Protein AF-G0Z0A7-F1 (afdb_monomer_lite)

Radius of gyration: 33.6 Å; chains: 1; bounding box: 76×35×88 Å

Sequence (255 aa):
CKDALKEILTCDKFKEAVTGNGKDILKGILTDSTGKFKELIESTGKDKLKEILTDNTGNFKGLVEGAGKDEAKAVLTHEKFKDLFNDKTTAGYVKEILTSDKFKELFTDATKAGYVKEILTNDTAKEILTDQTAKEVLKDGTAKDILKDTNAAALLKDSTAKEVLKCDKFKEAITGAGKDELKYILTNSEFKSLFDSKDSAEAVKAIFTHNKFKELLETCKNNPNNTQALANALDELKALITCGSGDHATKLQAF

Foldseek 3Di:
DVVLVVVLVPDVLLVCLCVDPLNVLVCCLCVPPVCLNVVLCVAPLVVLVSCLSNPPLCLLVLCSNAPQNVLSSLLSNAPVNSVLSNDNVSSVVVSVLSNDPVNSVCRNHNVSSVVVSCLSNDPVSVVLVVDPVSVVLVVDPVSVVLVVDPVSVVLVVDPVSVVCVPDVVSVCCCPDPNNVVVVCLVVDPVNVVCPPDPVSVVVVVCQVPDPVNVVVVVVCVVPVVCVVVVVVVVVLVVCLVPDDPPCNVVSVVVD

Structure (mmCIF, N/CA/C/O backbone):
data_AF-G0Z0A7-F1
#
_entry.id   AF-G0Z0A7-F1
#
loop_
_atom_site.group_PDB
_atom_site.id
_atom_site.type_symbol
_atom_site.label_atom_id
_atom_site.label_alt_id
_atom_site.label_comp_id
_atom_site.label_asym_id
_atom_site.label_entity_id
_atom_site.label_seq_id
_atom_site.pdbx_PDB_ins_code
_atom_site.Cartn_x
_atom_site.Cartn_y
_atom_site.Cartn_z
_atom_site.occupancy
_atom_site.B_iso_or_equiv
_atom_site.auth_seq_id
_atom_site.auth_comp_id
_atom_site.auth_asym_id
_atom_site.auth_atom_id
_atom_site.pdbx_PDB_model_num
ATOM 1 N N . CYS A 1 1 ? 34.336 -2.172 -25.607 1.00 50.47 1 CYS A N 1
ATOM 2 C CA . CYS A 1 1 ? 33.352 -1.094 -25.346 1.00 50.47 1 CYS A CA 1
ATOM 3 C C . CYS A 1 1 ? 33.021 -0.244 -26.568 1.00 50.47 1 CYS A C 1
ATOM 5 O O . CYS A 1 1 ? 31.843 -0.121 -26.873 1.00 50.47 1 CYS A O 1
ATOM 7 N N . LYS A 1 2 ? 34.006 0.305 -27.299 1.00 49.50 2 LYS A N 1
ATOM 8 C CA . LYS A 1 2 ? 33.758 1.248 -28.408 1.00 49.50 2 LYS A CA 1
ATOM 9 C C . LYS A 1 2 ? 32.867 0.690 -29.532 1.00 49.50 2 LYS A C 1
ATOM 11 O O . LYS A 1 2 ? 32.034 1.428 -30.041 1.00 49.50 2 LYS A O 1
ATOM 16 N N . ASP A 1 3 ? 32.983 -0.599 -29.854 1.00 59.72 3 ASP A N 1
ATOM 17 C CA . ASP A 1 3 ? 32.228 -1.221 -30.954 1.00 59.72 3 ASP A CA 1
ATOM 18 C C . ASP A 1 3 ? 30.759 -1.512 -30.622 1.00 59.72 3 ASP A C 1
ATOM 20 O O . ASP A 1 3 ? 29.911 -1.364 -31.492 1.00 59.72 3 ASP A O 1
ATOM 24 N N . ALA A 1 4 ? 30.425 -1.825 -29.365 1.00 54.94 4 ALA A N 1
ATOM 25 C CA . ALA A 1 4 ? 29.041 -2.082 -28.945 1.00 54.94 4 ALA A CA 1
ATOM 26 C C . ALA A 1 4 ? 28.203 -0.792 -28.900 1.00 54.94 4 ALA A C 1
ATOM 28 O O . ALA A 1 4 ? 27.072 -0.760 -29.380 1.00 54.94 4 ALA A O 1
ATOM 29 N N . LEU A 1 5 ? 28.786 0.303 -28.393 1.00 55.28 5 LEU A N 1
ATOM 30 C CA . LEU A 1 5 ? 28.174 1.632 -28.464 1.00 55.28 5 LEU A CA 1
ATOM 31 C C . LEU A 1 5 ? 27.978 2.049 -29.929 1.00 55.28 5 LEU A C 1
ATOM 33 O O . LEU A 1 5 ? 26.921 2.554 -30.293 1.00 55.28 5 LEU A O 1
ATOM 37 N N . LYS A 1 6 ? 28.979 1.797 -30.781 1.00 61.59 6 LYS A N 1
ATOM 38 C CA . LYS A 1 6 ? 28.900 2.078 -32.218 1.00 61.59 6 LYS A CA 1
ATOM 39 C C . LYS A 1 6 ? 27.770 1.285 -32.876 1.00 61.59 6 LYS A C 1
ATOM 41 O O . LYS A 1 6 ? 27.007 1.878 -33.623 1.00 61.59 6 LYS A O 1
ATOM 46 N N . GLU A 1 7 ? 27.610 0.007 -32.533 1.00 65.75 7 GLU A N 1
ATOM 47 C CA . GLU A 1 7 ? 26.550 -0.865 -33.046 1.00 65.75 7 GLU A CA 1
ATOM 48 C C . GLU A 1 7 ? 25.141 -0.376 -32.655 1.00 65.75 7 GLU A C 1
ATOM 50 O O . GLU A 1 7 ? 24.266 -0.273 -33.517 1.00 65.75 7 GLU A O 1
ATOM 55 N N . ILE A 1 8 ? 24.933 0.001 -31.384 1.00 64.00 8 ILE A N 1
ATOM 56 C CA . ILE A 1 8 ? 23.664 0.574 -30.891 1.00 64.00 8 ILE A CA 1
ATOM 57 C C . ILE A 1 8 ? 23.353 1.890 -31.611 1.00 64.00 8 ILE A C 1
ATOM 59 O O . ILE A 1 8 ? 22.263 2.049 -32.154 1.00 64.00 8 ILE A O 1
ATOM 63 N N . LEU A 1 9 ? 24.324 2.809 -31.681 1.00 62.34 9 LEU A N 1
ATOM 64 C CA . LEU A 1 9 ? 24.168 4.110 -32.343 1.00 62.34 9 LEU A CA 1
ATOM 65 C C . LEU A 1 9 ? 23.914 3.981 -33.856 1.00 62.34 9 LEU A C 1
ATOM 67 O O . LEU A 1 9 ? 23.315 4.872 -34.461 1.00 62.34 9 LEU A O 1
ATOM 71 N N . THR A 1 10 ? 24.361 2.888 -34.483 1.00 66.25 10 THR A N 1
ATOM 72 C CA . THR A 1 10 ? 24.112 2.613 -35.905 1.00 66.25 10 THR A CA 1
ATOM 73 C C . THR A 1 10 ? 22.799 1.890 -36.189 1.00 66.25 10 THR A C 1
ATOM 75 O O . THR A 1 10 ? 22.411 1.848 -37.355 1.00 66.25 10 THR A O 1
ATOM 78 N N . CYS A 1 11 ? 22.099 1.366 -35.177 1.00 69.19 11 CYS A N 1
ATOM 79 C CA . CYS A 1 11 ? 20.821 0.685 -35.368 1.00 69.19 11 CYS A CA 1
ATOM 80 C C . CYS A 1 11 ? 19.749 1.668 -35.857 1.00 69.19 11 CYS A C 1
ATOM 82 O O . CYS A 1 11 ? 19.479 2.667 -35.196 1.00 69.19 11 CYS A O 1
ATOM 84 N N . ASP A 1 12 ? 19.099 1.378 -36.985 1.00 71.25 12 ASP A N 1
ATOM 85 C CA . ASP A 1 12 ? 18.097 2.283 -37.564 1.00 71.25 12 ASP A CA 1
ATOM 86 C C . ASP A 1 12 ? 16.898 2.517 -36.637 1.00 71.25 12 ASP A C 1
ATOM 88 O O . ASP A 1 12 ? 16.393 3.631 -36.568 1.00 71.25 12 ASP A O 1
ATOM 92 N N . LYS A 1 13 ? 16.525 1.531 -35.814 1.00 65.75 13 LYS A N 1
ATOM 93 C CA . LYS A 1 13 ? 15.471 1.692 -34.795 1.00 65.75 13 LYS A CA 1
ATOM 94 C C . LYS A 1 13 ? 15.895 2.589 -33.643 1.00 65.75 13 LYS A C 1
ATOM 96 O O . LYS A 1 13 ? 15.105 3.397 -33.167 1.00 65.75 13 LYS A O 1
ATOM 101 N N . PHE A 1 14 ? 17.159 2.490 -33.230 1.00 67.12 14 PHE A N 1
ATOM 102 C CA . PHE A 1 14 ? 17.719 3.437 -32.274 1.00 67.12 14 PHE A CA 1
ATOM 103 C C . PHE A 1 14 ? 17.737 4.844 -32.877 1.00 67.12 14 PHE A C 1
ATOM 105 O O . PHE A 1 14 ? 17.312 5.783 -32.211 1.00 67.12 14 PHE A O 1
ATOM 112 N N . LYS A 1 15 ? 18.143 4.990 -34.149 1.00 69.06 15 LYS A N 1
ATOM 113 C CA . LYS A 1 15 ? 18.091 6.268 -34.876 1.00 69.06 15 LYS A CA 1
ATOM 114 C C . LYS A 1 15 ? 16.676 6.832 -34.922 1.00 69.06 15 LYS A C 1
ATOM 116 O O . LYS A 1 15 ? 16.521 7.999 -34.603 1.00 69.06 15 LYS A O 1
ATOM 121 N N . GLU A 1 16 ? 15.664 6.031 -35.251 1.00 68.31 16 GLU A N 1
ATOM 122 C CA . GLU A 1 16 ? 14.253 6.437 -35.205 1.00 68.31 16 GLU A CA 1
ATOM 123 C C . GLU A 1 16 ? 13.824 6.884 -33.800 1.00 68.31 16 GLU A C 1
ATOM 125 O O . GLU A 1 16 ? 13.188 7.926 -33.647 1.00 68.31 16 GLU A O 1
ATOM 130 N N . ALA A 1 17 ? 14.205 6.141 -32.757 1.00 63.22 17 ALA A N 1
ATOM 131 C CA . ALA A 1 17 ? 13.911 6.508 -31.374 1.00 63.22 17 ALA A CA 1
ATOM 132 C C . ALA A 1 17 ? 14.598 7.825 -30.954 1.00 63.22 17 ALA A C 1
ATOM 134 O O . ALA A 1 17 ? 14.020 8.606 -30.199 1.00 63.22 17 ALA A O 1
ATOM 135 N N . VAL A 1 18 ? 15.802 8.115 -31.470 1.00 64.62 18 VAL A N 1
ATOM 136 C CA . VAL A 1 18 ? 16.525 9.379 -31.222 1.00 64.62 18 VAL A CA 1
ATOM 137 C C . VAL A 1 18 ? 16.240 10.484 -32.249 1.00 64.62 18 VAL A C 1
ATOM 139 O O . VAL A 1 18 ? 16.849 11.553 -32.173 1.00 64.62 18 VAL A O 1
ATOM 142 N N . THR A 1 19 ? 15.340 10.272 -33.210 1.00 71.00 19 THR A N 1
ATOM 143 C CA . THR A 1 19 ? 14.873 11.305 -34.155 1.00 71.00 19 THR A CA 1
ATOM 144 C C . THR A 1 19 ? 13.381 11.606 -34.030 1.00 71.00 19 THR A C 1
ATOM 146 O O . THR A 1 19 ? 12.945 12.635 -34.543 1.00 71.00 19 THR A O 1
ATOM 149 N N . GLY A 1 20 ? 12.619 10.770 -33.319 1.00 78.06 20 GLY A N 1
ATOM 150 C CA . GLY A 1 20 ? 11.205 10.977 -33.007 1.00 78.06 20 GLY A CA 1
ATOM 151 C C . GLY A 1 20 ? 10.931 11.986 -31.883 1.00 78.06 20 GLY A C 1
ATOM 152 O O . GLY A 1 20 ? 11.834 12.617 -31.330 1.00 78.06 20 GLY A O 1
ATOM 153 N N . ASN A 1 21 ? 9.656 12.109 -31.507 1.00 82.44 21 ASN A N 1
ATOM 154 C CA . ASN A 1 21 ? 9.178 13.063 -30.494 1.00 82.44 21 ASN A CA 1
ATOM 155 C C . ASN A 1 21 ? 9.745 12.786 -29.091 1.00 82.44 21 ASN A C 1
ATOM 157 O O . ASN A 1 21 ? 9.779 13.676 -28.243 1.00 82.44 21 ASN A O 1
ATOM 161 N N . GLY A 1 22 ? 10.196 11.555 -28.846 1.00 83.75 22 GLY A N 1
ATOM 162 C CA . GLY A 1 22 ? 10.806 11.129 -27.587 1.00 83.75 22 GLY A CA 1
ATOM 163 C C . GLY A 1 22 ? 12.297 11.439 -27.493 1.00 83.75 22 GLY A C 1
ATOM 164 O O . GLY A 1 22 ? 12.912 11.135 -26.474 1.00 83.75 22 GLY A O 1
ATOM 165 N N . LYS A 1 23 ? 12.899 12.048 -28.524 1.00 85.00 23 LYS A N 1
ATOM 166 C CA . LYS A 1 23 ? 14.346 12.282 -28.616 1.00 85.00 23 LYS A CA 1
ATOM 167 C C . LYS A 1 23 ? 14.931 12.969 -27.386 1.00 85.00 23 LYS A C 1
ATOM 169 O O . LYS A 1 23 ? 15.944 12.506 -26.869 1.00 85.00 23 LYS A O 1
ATOM 174 N N . ASP A 1 24 ? 14.334 14.064 -26.922 1.00 87.31 24 ASP A N 1
ATOM 175 C CA . ASP A 1 24 ? 14.884 14.834 -25.797 1.00 87.31 24 ASP A CA 1
ATOM 176 C C . ASP A 1 24 ? 14.741 14.087 -24.466 1.00 87.31 24 ASP A C 1
ATOM 178 O O . ASP A 1 24 ? 15.614 14.169 -23.596 1.00 87.31 24 ASP A O 1
ATOM 182 N N . ILE A 1 25 ? 13.675 13.294 -24.334 1.00 89.19 25 ILE A N 1
ATOM 183 C CA . ILE A 1 25 ? 13.456 12.403 -23.196 1.00 89.19 25 ILE A CA 1
ATOM 184 C C . ILE A 1 25 ? 14.506 11.299 -23.188 1.00 89.19 25 ILE A C 1
ATOM 186 O O . ILE A 1 25 ? 15.228 11.150 -22.203 1.00 89.19 25 ILE A O 1
ATOM 190 N N . LEU A 1 26 ? 14.648 10.589 -24.306 1.00 85.06 26 LEU A N 1
ATOM 191 C CA . LEU A 1 26 ? 15.616 9.514 -24.475 1.00 85.06 26 LEU A CA 1
ATOM 192 C C . LEU A 1 26 ? 17.048 10.022 -24.299 1.00 85.06 26 LEU A C 1
ATOM 194 O O . LEU A 1 26 ? 17.831 9.406 -23.585 1.00 85.06 26 LEU A O 1
ATOM 198 N N . LYS A 1 27 ? 17.383 11.186 -24.864 1.00 81.50 27 LYS A N 1
ATOM 199 C CA . LYS A 1 27 ? 18.669 11.845 -24.624 1.00 81.50 27 LYS A CA 1
ATOM 200 C C . LYS A 1 27 ? 18.860 12.114 -23.136 1.00 81.50 27 LYS A C 1
ATOM 202 O O . LYS A 1 27 ? 19.898 11.756 -22.604 1.00 81.50 27 LYS A O 1
ATOM 207 N N . GLY A 1 28 ? 17.859 12.666 -22.455 1.00 84.12 28 GLY A N 1
ATOM 208 C CA . GLY A 1 28 ? 17.917 12.901 -21.014 1.00 84.12 28 GLY A CA 1
ATOM 209 C C . GLY A 1 28 ? 18.112 11.631 -20.178 1.00 84.12 28 GLY A C 1
ATOM 210 O O . GLY A 1 28 ? 18.796 11.699 -19.165 1.00 84.12 28 GLY A O 1
ATOM 211 N N . ILE A 1 29 ? 17.553 10.494 -20.603 1.00 83.25 29 ILE A N 1
ATOM 212 C CA . ILE A 1 29 ? 17.774 9.184 -19.968 1.00 83.25 29 ILE A CA 1
ATOM 213 C C . ILE A 1 29 ? 19.213 8.707 -20.209 1.00 83.25 29 ILE A C 1
ATOM 215 O O . ILE A 1 29 ? 19.894 8.296 -19.279 1.00 83.25 29 ILE A O 1
ATOM 219 N N . LEU A 1 30 ? 19.696 8.800 -21.452 1.00 77.75 30 LEU A N 1
ATOM 220 C CA . LEU A 1 30 ? 21.018 8.308 -21.855 1.00 77.75 30 LEU A CA 1
ATOM 221 C C . LEU A 1 30 ? 22.181 9.195 -21.382 1.00 77.75 30 LEU A C 1
ATOM 223 O O . LEU A 1 30 ? 23.300 8.709 -21.223 1.00 77.75 30 LEU A O 1
ATOM 227 N N . THR A 1 31 ? 21.945 10.496 -21.202 1.00 73.44 31 THR A N 1
ATOM 228 C CA . THR A 1 31 ? 22.960 11.495 -20.829 1.00 73.44 31 THR A CA 1
ATOM 229 C C . THR A 1 31 ? 22.723 12.075 -19.443 1.00 73.44 31 THR A C 1
ATOM 231 O O . THR A 1 31 ? 23.108 13.219 -19.194 1.00 73.44 31 THR A O 1
ATOM 234 N N . ASP A 1 32 ? 22.031 11.351 -18.564 1.00 72.12 32 ASP A N 1
ATOM 235 C CA . ASP A 1 32 ? 21.760 11.855 -17.226 1.00 72.12 32 ASP A CA 1
ATOM 236 C C . ASP A 1 32 ? 23.069 12.229 -16.497 1.00 72.12 32 ASP A C 1
ATOM 238 O O . ASP A 1 32 ? 24.134 11.643 -16.721 1.00 72.12 32 ASP A O 1
ATOM 242 N N . SER A 1 33 ? 22.992 13.236 -15.628 1.00 57.84 33 SER A N 1
ATOM 243 C CA . SER A 1 33 ? 24.151 13.822 -14.946 1.00 57.84 33 SER A CA 1
ATOM 244 C C . SER A 1 33 ? 24.848 12.879 -13.962 1.00 57.84 33 SER A C 1
ATOM 246 O O . SER A 1 33 ? 25.930 13.215 -13.486 1.00 57.84 33 SER A O 1
ATOM 248 N N . THR A 1 34 ? 24.275 11.706 -13.667 1.00 66.88 34 THR A N 1
ATOM 249 C CA . THR A 1 34 ? 24.920 10.682 -12.830 1.00 66.88 34 THR A CA 1
ATOM 250 C C . THR A 1 34 ? 25.938 9.856 -13.614 1.00 66.88 34 THR A C 1
ATOM 252 O O . THR A 1 34 ? 26.725 9.144 -13.005 1.00 66.88 34 THR A O 1
ATOM 255 N N . GLY A 1 35 ? 25.924 9.895 -14.955 1.00 60.44 35 GLY A N 1
ATOM 256 C CA . GLY A 1 35 ? 26.828 9.105 -15.803 1.00 60.44 35 GLY A CA 1
ATOM 257 C C . GLY A 1 35 ? 26.538 7.595 -15.828 1.00 60.44 35 GLY A C 1
ATOM 258 O O . GLY A 1 35 ? 27.017 6.901 -16.723 1.00 60.44 35 GLY A O 1
ATOM 259 N N . LYS A 1 36 ? 25.684 7.088 -14.932 1.00 62.69 36 LYS A N 1
ATOM 260 C CA . LYS A 1 36 ? 25.378 5.658 -14.774 1.00 62.69 36 LYS A CA 1
ATOM 261 C C . LYS A 1 36 ? 24.723 5.018 -16.003 1.00 62.69 36 LYS A C 1
ATOM 263 O O . LYS A 1 36 ? 24.979 3.855 -16.297 1.00 62.69 36 LYS A O 1
ATOM 268 N N . PHE A 1 37 ? 23.910 5.748 -16.775 1.00 64.31 37 PHE A N 1
ATOM 269 C CA . PHE A 1 37 ? 23.321 5.180 -17.999 1.00 64.31 37 PHE A CA 1
ATOM 270 C C . PHE A 1 37 ? 24.356 4.983 -19.124 1.00 64.31 37 PHE A C 1
ATOM 272 O O . PHE A 1 37 ? 24.227 4.091 -19.961 1.00 64.31 37 PHE A O 1
ATOM 279 N N . LYS A 1 38 ? 25.437 5.772 -19.112 1.00 63.47 38 LYS A N 1
ATOM 280 C CA . LYS A 1 38 ? 26.605 5.561 -19.976 1.00 63.47 38 LYS A CA 1
ATOM 281 C C . LYS A 1 38 ? 27.413 4.345 -19.516 1.00 63.47 38 LYS A C 1
ATOM 283 O O . LYS A 1 38 ? 27.803 3.542 -20.358 1.00 63.47 38 LYS A O 1
ATOM 288 N N . GLU A 1 39 ? 27.608 4.178 -18.207 1.00 70.56 39 GLU A N 1
ATOM 289 C CA . GLU A 1 39 ? 28.235 2.979 -17.614 1.00 70.56 39 GLU A CA 1
ATOM 290 C C . GLU A 1 39 ? 27.446 1.705 -17.948 1.00 70.56 39 GLU A C 1
ATOM 292 O O . GLU A 1 39 ? 28.017 0.649 -18.197 1.00 70.56 39 GLU A O 1
ATOM 297 N N . LEU A 1 40 ? 26.125 1.824 -18.053 1.00 70.94 40 LEU A N 1
ATOM 298 C CA . LEU A 1 40 ? 25.203 0.763 -18.443 1.00 70.94 40 LEU A CA 1
ATOM 299 C C . LEU A 1 40 ? 25.434 0.193 -19.844 1.00 70.94 40 LEU A C 1
ATOM 301 O O . LEU A 1 40 ? 25.261 -1.003 -20.072 1.00 70.94 40 LEU A O 1
ATOM 305 N N . ILE A 1 41 ? 25.874 1.025 -20.786 1.00 66.44 41 ILE A N 1
ATOM 306 C CA . ILE A 1 41 ? 26.251 0.568 -22.132 1.00 66.44 41 ILE A CA 1
ATOM 307 C C . ILE A 1 41 ? 27.551 -0.258 -22.086 1.00 66.44 41 ILE A C 1
ATOM 309 O O . ILE A 1 41 ? 27.841 -1.049 -22.988 1.00 66.44 41 ILE A O 1
ATOM 313 N N . GLU A 1 42 ? 28.321 -0.111 -21.011 1.00 72.38 42 GLU A N 1
ATOM 314 C CA . GLU A 1 42 ? 29.554 -0.845 -20.742 1.00 72.38 42 GLU A CA 1
ATOM 315 C C . GLU A 1 42 ? 29.351 -1.994 -19.734 1.00 72.38 42 GLU A C 1
ATOM 317 O O . GLU A 1 42 ? 30.274 -2.781 -19.517 1.00 72.38 42 GLU A O 1
ATOM 322 N N . SER A 1 43 ? 28.144 -2.143 -19.173 1.00 76.31 43 SER A N 1
ATOM 323 C CA . SER A 1 43 ? 27.827 -3.134 -18.143 1.00 76.31 43 SER A CA 1
ATOM 324 C C . SER A 1 43 ? 27.467 -4.512 -18.712 1.00 76.31 43 SER A C 1
ATOM 326 O O . SER A 1 43 ? 27.332 -4.732 -19.921 1.00 76.31 43 SER A O 1
ATOM 328 N N . THR A 1 44 ? 27.277 -5.475 -17.810 1.00 78.19 44 THR A N 1
ATOM 329 C CA . THR A 1 44 ? 26.763 -6.821 -18.109 1.00 78.19 44 THR A CA 1
ATOM 330 C C . THR A 1 44 ? 25.333 -6.802 -18.668 1.00 78.19 44 THR A C 1
ATOM 332 O O . THR A 1 44 ? 24.950 -7.726 -19.386 1.00 78.19 44 THR A O 1
ATOM 335 N N . GLY A 1 45 ? 24.561 -5.747 -18.388 1.00 80.62 45 GLY A N 1
ATOM 336 C CA . GLY A 1 45 ? 23.191 -5.540 -18.861 1.00 80.62 45 GLY A CA 1
ATOM 337 C C . GLY A 1 45 ? 23.069 -4.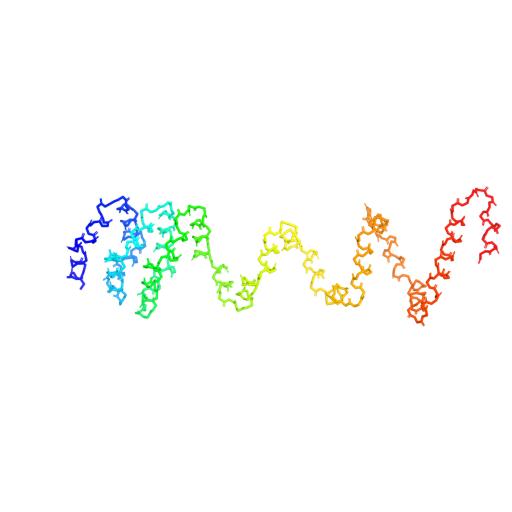911 -20.256 1.00 80.62 45 GLY A C 1
ATOM 338 O O . GLY A 1 45 ? 21.952 -4.783 -20.761 1.00 80.62 45 GLY A O 1
ATOM 339 N N . LYS A 1 46 ? 24.179 -4.541 -20.911 1.00 80.25 46 LYS A N 1
ATOM 340 C CA . LYS A 1 46 ? 24.182 -3.795 -22.187 1.00 80.25 46 LYS A CA 1
ATOM 341 C C . LYS A 1 46 ? 23.348 -4.433 -23.308 1.00 80.25 46 LYS A C 1
ATOM 343 O O . LYS A 1 46 ? 22.683 -3.720 -24.055 1.00 80.25 46 LYS A O 1
ATOM 348 N N . ASP A 1 47 ? 23.343 -5.765 -23.416 1.00 84.69 47 ASP A N 1
ATOM 349 C CA . ASP A 1 47 ? 22.608 -6.468 -24.475 1.00 84.69 47 ASP A CA 1
ATOM 350 C C . ASP A 1 47 ? 21.096 -6.327 -24.254 1.00 84.69 47 ASP A C 1
ATOM 352 O O . ASP A 1 47 ? 20.337 -6.129 -25.200 1.00 84.69 47 ASP A O 1
ATOM 356 N N . LYS A 1 48 ? 20.659 -6.330 -22.987 1.00 88.75 48 LYS A N 1
ATOM 357 C CA . LYS A 1 48 ? 19.259 -6.098 -22.611 1.00 88.75 48 LYS A CA 1
ATOM 358 C C . LYS A 1 48 ? 18.849 -4.653 -22.825 1.00 88.75 48 LYS A C 1
ATOM 360 O O . LYS A 1 48 ? 17.755 -4.411 -23.324 1.00 88.75 48 LYS A O 1
ATOM 365 N N . LEU A 1 49 ? 19.741 -3.707 -22.542 1.00 83.25 49 LEU A N 1
ATOM 366 C CA . LEU A 1 49 ? 19.505 -2.309 -22.878 1.00 83.25 49 LEU A CA 1
ATOM 367 C C . LEU A 1 49 ? 19.344 -2.113 -24.392 1.00 83.25 49 LEU A C 1
ATOM 369 O O . LEU A 1 49 ? 18.408 -1.444 -24.824 1.00 83.25 49 LEU A O 1
ATOM 373 N N . LYS A 1 50 ? 20.201 -2.741 -25.205 1.00 81.69 50 LYS A N 1
ATOM 374 C CA . LYS A 1 50 ? 20.058 -2.739 -26.666 1.00 81.69 50 LYS A CA 1
ATOM 375 C C . LYS A 1 50 ? 18.703 -3.309 -27.085 1.00 81.69 50 LYS A C 1
ATOM 377 O O . LYS A 1 50 ? 18.005 -2.654 -27.843 1.00 81.69 50 LYS A O 1
ATOM 382 N N . GLU A 1 51 ? 18.304 -4.462 -26.544 1.00 88.50 51 GLU A N 1
ATOM 383 C CA . GLU A 1 51 ? 16.997 -5.075 -26.829 1.00 88.50 51 GLU A CA 1
ATOM 384 C C . GLU A 1 51 ? 15.809 -4.150 -26.492 1.00 88.50 51 GLU A C 1
ATOM 386 O O . GLU A 1 51 ? 14.846 -4.130 -27.252 1.00 88.50 51 GLU A O 1
ATOM 391 N N . ILE A 1 52 ? 15.874 -3.375 -25.401 1.00 88.56 52 ILE A N 1
ATOM 392 C CA . ILE A 1 52 ? 14.843 -2.384 -25.030 1.00 88.56 52 ILE A CA 1
ATOM 393 C C . ILE A 1 52 ? 14.816 -1.220 -26.028 1.00 88.56 52 ILE A C 1
ATOM 395 O O . ILE A 1 52 ? 13.758 -0.813 -26.500 1.00 88.56 52 ILE A O 1
ATOM 399 N N . LEU A 1 53 ? 15.988 -0.672 -26.355 1.00 83.31 53 LEU A N 1
ATOM 400 C CA . LEU A 1 53 ? 16.118 0.484 -27.245 1.00 83.31 53 LEU A CA 1
ATOM 401 C C . LEU A 1 53 ? 15.764 0.159 -28.701 1.00 83.31 53 LEU A C 1
ATOM 403 O O . LEU A 1 53 ? 15.383 1.048 -29.459 1.00 83.31 53 LEU A O 1
ATOM 407 N N . THR A 1 54 ? 15.902 -1.107 -29.092 1.00 81.50 54 THR A N 1
ATOM 408 C CA . THR A 1 54 ? 15.527 -1.618 -30.413 1.00 81.50 54 THR A CA 1
ATOM 409 C C . THR A 1 54 ? 14.249 -2.452 -30.362 1.00 81.50 54 THR A C 1
ATOM 411 O O . THR A 1 54 ? 14.043 -3.297 -31.232 1.00 81.50 54 THR A O 1
ATOM 414 N N . ASP A 1 55 ? 13.427 -2.267 -29.329 1.00 83.12 55 ASP A N 1
ATOM 415 C CA . ASP A 1 55 ? 12.174 -2.989 -29.153 1.00 83.12 55 ASP A CA 1
ATOM 416 C C . ASP A 1 55 ? 11.237 -2.783 -30.355 1.00 83.12 55 ASP A C 1
ATOM 418 O O . ASP A 1 55 ? 11.028 -1.671 -30.843 1.00 83.12 55 ASP A O 1
ATOM 422 N N . ASN A 1 56 ? 10.653 -3.884 -30.826 1.00 82.19 56 ASN A N 1
ATOM 423 C CA . ASN A 1 56 ? 9.775 -3.901 -31.994 1.00 82.19 56 ASN A CA 1
ATOM 424 C C . ASN A 1 56 ? 8.296 -3.765 -31.624 1.00 82.19 56 ASN A C 1
ATOM 426 O O . ASN A 1 56 ? 7.480 -3.556 -32.517 1.00 82.19 56 ASN A O 1
ATOM 430 N N . THR A 1 57 ? 7.945 -3.896 -30.342 1.00 88.25 57 THR A N 1
ATOM 431 C CA . THR A 1 57 ? 6.557 -3.746 -29.877 1.00 88.25 57 THR A CA 1
ATOM 432 C C . THR A 1 57 ? 6.123 -2.279 -29.839 1.00 88.25 57 THR A C 1
ATOM 434 O O . THR A 1 57 ? 4.934 -1.974 -29.876 1.00 88.25 57 THR A O 1
ATOM 437 N N . GLY A 1 58 ? 7.088 -1.351 -29.799 1.00 87.62 58 GLY A N 1
ATOM 438 C CA . GLY A 1 58 ? 6.829 0.080 -29.662 1.00 87.62 58 GLY A CA 1
ATOM 439 C C . GLY A 1 58 ? 6.424 0.473 -28.240 1.00 87.62 58 GLY A C 1
ATOM 440 O O . GLY A 1 58 ? 5.998 1.607 -28.017 1.00 87.62 58 GLY A O 1
ATOM 441 N N . ASN A 1 59 ? 6.559 -0.432 -27.269 1.00 93.12 59 ASN A N 1
ATOM 442 C CA . ASN A 1 59 ? 6.155 -0.180 -25.893 1.00 93.12 59 ASN A CA 1
ATOM 443 C C . ASN A 1 59 ? 7.122 0.759 -25.191 1.00 93.12 59 ASN A C 1
ATOM 445 O O . ASN A 1 59 ? 6.683 1.763 -24.630 1.00 93.12 59 ASN A O 1
ATOM 449 N N . PHE A 1 60 ? 8.427 0.523 -25.339 1.00 91.12 60 PHE A N 1
ATOM 450 C CA . PHE A 1 60 ? 9.428 1.449 -24.816 1.00 91.12 60 PHE A CA 1
ATOM 451 C C . PHE A 1 60 ? 9.349 2.820 -25.502 1.00 91.12 60 PHE A C 1
ATOM 453 O O . PHE A 1 60 ? 9.411 3.856 -24.842 1.00 91.12 60 PHE A O 1
ATOM 460 N N . LYS A 1 61 ? 9.114 2.841 -26.822 1.00 88.88 61 LYS A N 1
ATOM 461 C CA . LYS A 1 61 ? 8.848 4.084 -27.563 1.00 88.88 61 LYS A CA 1
ATOM 462 C C . LYS A 1 61 ? 7.639 4.828 -26.985 1.00 88.88 61 LYS A C 1
ATOM 464 O O . LYS A 1 61 ? 7.717 6.025 -26.733 1.00 88.88 61 LYS A O 1
ATOM 469 N N . GLY A 1 62 ? 6.553 4.112 -26.698 1.00 91.12 62 GLY A N 1
ATOM 470 C CA . GLY A 1 62 ? 5.367 4.669 -26.051 1.00 91.12 62 GLY A CA 1
ATOM 471 C C . GLY A 1 62 ? 5.640 5.277 -24.672 1.00 91.12 62 GLY A C 1
ATOM 472 O O . GLY A 1 62 ? 5.027 6.287 -24.344 1.00 91.12 62 GLY A O 1
ATOM 473 N N . LEU A 1 63 ? 6.583 4.729 -23.895 1.00 92.75 63 LEU A N 1
ATOM 474 C CA . LEU A 1 63 ? 6.997 5.318 -22.613 1.00 92.75 63 LEU A CA 1
ATOM 475 C C . LEU A 1 63 ? 7.685 6.676 -22.798 1.00 92.75 63 LEU A C 1
ATOM 477 O O . LEU A 1 63 ? 7.418 7.599 -22.039 1.00 92.75 63 LEU A O 1
ATOM 481 N N . VAL A 1 64 ? 8.562 6.811 -23.798 1.00 90.75 64 VAL A N 1
ATOM 482 C CA . VAL A 1 64 ? 9.351 8.042 -24.006 1.00 90.75 64 VAL A CA 1
ATOM 483 C C . VAL A 1 64 ? 8.642 9.094 -24.868 1.00 90.75 64 VAL A C 1
ATOM 485 O O . VAL A 1 64 ? 9.069 10.248 -24.899 1.00 90.75 64 VAL A O 1
ATOM 488 N N . GLU A 1 65 ? 7.555 8.724 -25.548 1.00 91.31 65 GLU A N 1
ATOM 489 C CA . GLU A 1 65 ? 6.741 9.623 -26.382 1.00 91.31 65 GLU A CA 1
ATOM 490 C C . GLU A 1 65 ? 5.354 9.929 -25.797 1.00 91.31 65 GLU A C 1
ATOM 492 O O . GLU A 1 65 ? 4.720 10.896 -26.221 1.00 91.31 65 GLU A O 1
ATOM 497 N N . GLY A 1 66 ? 4.885 9.122 -24.842 1.00 91.56 66 GLY A N 1
ATOM 498 C CA . GLY A 1 66 ? 3.539 9.192 -24.276 1.00 91.56 66 GLY A CA 1
ATOM 499 C C . GLY A 1 66 ? 3.289 10.380 -23.345 1.00 91.56 66 GLY A C 1
ATOM 500 O O . GLY A 1 66 ? 4.162 11.207 -23.087 1.00 91.56 66 GLY A O 1
ATOM 501 N N . ALA A 1 67 ? 2.065 10.456 -22.815 1.00 94.56 67 ALA A N 1
ATOM 502 C CA . ALA A 1 67 ? 1.654 11.535 -21.916 1.00 94.56 67 ALA A CA 1
ATOM 503 C C . ALA A 1 67 ? 2.457 11.551 -20.602 1.00 94.56 67 ALA A C 1
ATOM 505 O O . ALA A 1 67 ? 2.805 12.625 -20.131 1.00 94.56 67 ALA A O 1
ATOM 506 N N . GLY A 1 68 ? 2.794 10.378 -20.051 1.00 95.50 68 GLY A N 1
ATOM 507 C CA . GLY A 1 68 ? 3.607 10.229 -18.838 1.00 95.50 68 GLY A CA 1
ATOM 508 C C . GLY A 1 68 ? 5.121 10.161 -19.074 1.00 95.50 68 GLY A C 1
ATOM 509 O O . GLY A 1 68 ? 5.838 9.544 -18.286 1.00 95.50 68 GLY A O 1
ATOM 510 N N . LYS A 1 69 ? 5.630 10.693 -20.193 1.00 93.94 69 LYS A N 1
ATOM 511 C CA . LYS A 1 69 ? 7.049 10.552 -20.579 1.00 93.94 69 LYS A CA 1
ATOM 512 C C . LYS A 1 69 ? 8.033 11.195 -19.600 1.00 93.94 69 LYS A C 1
ATOM 514 O O . LYS A 1 69 ? 9.148 10.695 -19.444 1.00 93.94 69 LYS A O 1
ATOM 519 N N . ASP A 1 70 ? 7.637 12.274 -18.929 1.00 95.00 70 ASP A N 1
ATOM 520 C CA . ASP A 1 70 ? 8.483 12.957 -17.947 1.00 95.00 70 ASP A CA 1
ATOM 521 C C . ASP A 1 70 ? 8.582 12.147 -16.645 1.00 95.00 70 ASP A C 1
ATOM 523 O O . ASP A 1 70 ? 9.664 11.998 -16.072 1.00 95.00 70 ASP A O 1
ATOM 527 N N . GLU A 1 71 ? 7.485 11.521 -16.221 1.00 96.19 71 GLU A N 1
ATOM 528 C CA . GLU A 1 71 ? 7.462 10.568 -15.114 1.00 96.19 71 GLU A CA 1
ATOM 529 C C . GLU A 1 71 ? 8.253 9.300 -15.445 1.00 96.19 71 GLU A C 1
ATOM 531 O O . GLU A 1 71 ? 9.040 8.837 -14.617 1.00 96.19 71 GLU A O 1
ATOM 536 N N . ALA A 1 72 ? 8.105 8.766 -16.663 1.00 93.94 72 ALA A N 1
ATOM 537 C CA . ALA A 1 72 ? 8.883 7.622 -17.133 1.00 93.94 72 ALA A CA 1
ATOM 538 C C . ALA A 1 72 ? 10.382 7.942 -17.107 1.00 93.94 72 ALA A C 1
ATOM 540 O O . ALA A 1 72 ? 11.177 7.166 -16.578 1.00 93.94 72 ALA A O 1
ATOM 541 N N . LYS A 1 73 ? 10.777 9.124 -17.594 1.00 91.56 73 LYS A N 1
ATOM 542 C CA . LYS A 1 73 ? 12.156 9.615 -17.498 1.00 91.56 73 LYS A CA 1
ATOM 543 C C . LYS A 1 73 ? 12.646 9.670 -16.056 1.00 91.56 73 LYS A C 1
ATOM 545 O O . LYS A 1 73 ? 13.759 9.220 -15.791 1.00 91.56 73 LYS A O 1
ATOM 550 N N . ALA A 1 74 ? 11.849 10.204 -15.132 1.00 92.62 74 ALA A N 1
ATOM 551 C CA . ALA A 1 74 ? 12.220 10.284 -13.721 1.00 92.62 74 ALA A CA 1
ATOM 552 C C . ALA A 1 74 ? 12.464 8.890 -13.115 1.00 92.62 74 ALA A C 1
ATOM 554 O O . ALA A 1 74 ? 13.481 8.686 -12.457 1.00 92.62 74 ALA A O 1
ATOM 555 N N . VAL A 1 75 ? 11.598 7.912 -13.404 1.00 91.50 75 VAL A N 1
ATOM 556 C CA . VAL A 1 75 ? 11.788 6.513 -12.977 1.00 91.50 75 VAL A CA 1
ATOM 557 C C . VAL A 1 75 ? 13.059 5.915 -13.583 1.00 91.50 75 VAL A C 1
ATOM 559 O O . VAL A 1 75 ? 13.898 5.388 -12.856 1.00 91.50 75 VAL A O 1
ATOM 562 N N . LEU A 1 76 ? 13.237 6.031 -14.902 1.00 88.69 76 LEU A N 1
ATOM 563 C CA . LEU A 1 76 ? 14.361 5.430 -15.634 1.00 88.69 76 LEU A CA 1
ATOM 564 C C . LEU A 1 76 ? 15.717 6.057 -15.274 1.00 88.69 76 LEU A C 1
ATOM 566 O O . LEU A 1 76 ? 16.758 5.416 -15.425 1.00 88.69 76 LEU A O 1
ATOM 570 N N . THR A 1 77 ? 15.714 7.299 -14.786 1.00 86.75 77 THR A N 1
ATOM 571 C CA . THR A 1 77 ? 16.919 8.005 -14.327 1.00 86.75 77 THR A CA 1
ATOM 572 C C . THR A 1 77 ? 17.150 7.909 -12.817 1.00 86.75 77 THR A C 1
ATOM 574 O O . THR A 1 77 ? 18.205 8.339 -12.342 1.00 86.75 77 THR A O 1
ATOM 577 N N . HIS A 1 78 ? 16.234 7.296 -12.063 1.00 87.75 78 HIS A N 1
ATOM 578 C CA . HIS A 1 78 ? 16.390 7.093 -10.628 1.00 87.75 78 HIS A CA 1
ATOM 579 C C . HIS A 1 78 ? 17.520 6.098 -10.325 1.00 87.75 78 HIS A C 1
ATOM 581 O O . HIS A 1 78 ? 17.632 5.055 -10.971 1.00 87.75 78 HIS A O 1
ATOM 587 N N . GLU A 1 79 ? 18.351 6.382 -9.316 1.00 84.06 79 GLU A N 1
ATOM 588 C CA . GLU A 1 79 ? 19.565 5.597 -9.035 1.00 84.06 79 GLU A CA 1
ATOM 589 C C . GLU A 1 79 ? 19.272 4.108 -8.825 1.00 84.06 79 GLU A C 1
ATOM 591 O O . GLU A 1 79 ? 19.899 3.259 -9.454 1.00 84.06 79 GLU A O 1
ATOM 596 N N . LYS A 1 80 ? 18.243 3.798 -8.027 1.00 82.44 80 LYS A N 1
ATOM 597 C CA . LYS A 1 80 ? 17.842 2.413 -7.735 1.00 82.44 80 LYS A CA 1
ATOM 598 C C . LYS A 1 80 ? 17.342 1.651 -8.960 1.00 82.44 80 LYS A C 1
ATOM 600 O O . LYS A 1 80 ? 17.487 0.436 -9.000 1.00 82.44 80 LYS A O 1
ATOM 605 N N . PHE A 1 81 ? 16.739 2.338 -9.935 1.00 84.62 81 PHE A N 1
ATOM 606 C CA . PHE A 1 81 ? 16.285 1.693 -11.167 1.00 84.62 81 PHE A CA 1
ATOM 607 C C . PHE A 1 81 ? 17.479 1.311 -12.044 1.00 84.62 81 PHE A C 1
ATOM 609 O O . PHE A 1 81 ? 17.509 0.228 -12.619 1.00 84.62 81 PHE A O 1
ATOM 616 N N . LYS A 1 82 ? 18.503 2.169 -12.102 1.00 78.88 82 LYS A N 1
ATOM 617 C CA . LYS A 1 82 ? 19.728 1.899 -12.867 1.00 78.88 82 LYS A CA 1
ATOM 618 C C . LYS A 1 82 ? 20.506 0.714 -12.313 1.00 78.88 82 LYS A C 1
ATOM 620 O O . LYS A 1 82 ? 20.980 -0.111 -13.088 1.00 78.88 82 LYS A O 1
ATOM 625 N N . ASP A 1 83 ? 20.579 0.594 -10.988 1.00 84.31 83 ASP A N 1
ATOM 626 C CA . ASP A 1 83 ? 21.291 -0.506 -10.331 1.00 84.31 83 ASP A CA 1
ATOM 627 C C . ASP A 1 83 ? 20.712 -1.892 -10.704 1.00 84.31 83 ASP A C 1
ATOM 629 O O . ASP A 1 83 ? 21.430 -2.893 -10.649 1.00 84.31 83 ASP A O 1
ATOM 633 N N . LEU A 1 84 ? 19.452 -1.964 -11.168 1.00 87.06 84 LEU A N 1
ATOM 634 C CA . LEU A 1 84 ? 18.808 -3.203 -11.635 1.00 87.06 84 LEU A CA 1
ATOM 635 C C . LEU A 1 84 ? 19.477 -3.821 -12.869 1.00 87.06 84 LEU A C 1
ATOM 637 O O . LEU A 1 84 ? 19.235 -4.983 -13.184 1.00 87.06 84 LEU A O 1
ATOM 641 N N . PHE A 1 85 ? 20.319 -3.072 -13.572 1.00 82.94 85 PHE A N 1
ATOM 642 C CA . PHE A 1 85 ? 21.030 -3.576 -14.738 1.00 82.94 85 PHE A CA 1
ATOM 643 C C . PHE A 1 85 ? 22.467 -4.042 -14.444 1.00 82.94 85 PHE A C 1
ATOM 645 O O . PHE A 1 85 ? 23.162 -4.482 -15.363 1.00 82.94 85 PHE A O 1
ATOM 652 N N . ASN A 1 86 ? 22.929 -3.955 -13.191 1.00 82.94 86 ASN A N 1
ATOM 653 C CA . ASN A 1 86 ? 24.264 -4.427 -12.799 1.00 82.94 86 ASN A CA 1
ATOM 654 C C . ASN A 1 86 ? 24.363 -5.964 -12.780 1.00 82.94 86 ASN A C 1
ATOM 656 O O . ASN A 1 86 ? 25.456 -6.525 -12.870 1.00 82.94 86 ASN A O 1
ATOM 660 N N . ASP A 1 87 ? 23.220 -6.646 -12.701 1.00 86.19 87 ASP A N 1
ATOM 661 C CA . ASP A 1 87 ? 23.101 -8.097 -12.783 1.00 86.19 87 ASP A CA 1
ATOM 662 C C . ASP A 1 87 ? 22.349 -8.514 -14.057 1.00 86.19 87 ASP A C 1
ATOM 664 O O . ASP A 1 87 ? 21.326 -7.933 -14.420 1.00 86.19 87 ASP A O 1
ATOM 668 N N . LYS A 1 88 ? 22.836 -9.564 -14.731 1.00 84.44 88 LYS A N 1
ATOM 669 C CA . LYS A 1 88 ? 22.280 -10.025 -16.014 1.00 84.44 88 LYS A CA 1
ATOM 670 C C . LYS A 1 88 ? 20.859 -10.575 -15.871 1.00 84.44 88 LYS A C 1
ATOM 672 O O . LYS A 1 88 ? 20.050 -10.396 -16.783 1.00 84.44 88 LYS A O 1
ATOM 677 N N . THR A 1 89 ? 20.558 -11.247 -14.760 1.00 89.06 89 THR A N 1
ATOM 678 C CA . THR A 1 89 ? 19.227 -11.818 -14.504 1.00 89.06 89 THR A CA 1
ATOM 679 C C . THR A 1 89 ? 18.219 -10.698 -14.281 1.00 89.06 89 THR A C 1
ATOM 681 O O . THR A 1 89 ? 17.185 -10.640 -14.943 1.00 89.06 89 THR A O 1
ATOM 684 N N . THR A 1 90 ? 18.572 -9.750 -13.415 1.00 89.94 90 THR A N 1
ATOM 685 C CA . THR A 1 90 ? 17.748 -8.585 -13.082 1.00 89.94 90 THR A CA 1
ATOM 686 C C . THR A 1 90 ? 17.527 -7.686 -14.302 1.00 89.94 90 THR A C 1
ATOM 688 O O . THR A 1 90 ? 16.389 -7.307 -14.580 1.00 89.94 90 THR A O 1
ATOM 691 N N . ALA A 1 91 ? 18.561 -7.453 -15.119 1.00 89.31 91 ALA A N 1
ATOM 692 C CA . ALA A 1 91 ? 18.439 -6.745 -16.395 1.00 89.31 91 ALA A CA 1
ATOM 693 C C . ALA A 1 91 ? 17.460 -7.435 -17.366 1.00 89.31 91 ALA A C 1
ATOM 695 O O . ALA A 1 91 ? 16.768 -6.767 -18.137 1.00 89.31 91 ALA A O 1
ATOM 696 N N . GLY A 1 92 ? 17.386 -8.771 -17.327 1.00 92.25 92 GLY A N 1
ATOM 697 C CA . GLY A 1 92 ? 16.406 -9.559 -18.075 1.00 92.25 92 GLY A CA 1
ATOM 698 C C . GLY A 1 92 ? 14.968 -9.215 -17.686 1.00 92.25 92 GLY A C 1
ATOM 699 O O . GLY A 1 92 ? 14.169 -8.886 -18.562 1.00 92.25 92 GLY A O 1
ATOM 700 N N . TYR A 1 93 ? 14.666 -9.192 -16.385 1.00 93.38 93 TYR A N 1
ATOM 701 C CA . TYR A 1 93 ? 13.345 -8.794 -15.887 1.00 93.38 93 TYR A CA 1
ATOM 702 C C . TYR A 1 93 ? 13.013 -7.336 -16.208 1.00 93.38 93 TYR A C 1
ATOM 704 O O . TYR A 1 93 ? 11.890 -7.035 -16.607 1.00 93.38 93 TYR A O 1
ATOM 712 N N . VAL A 1 94 ? 13.983 -6.422 -16.095 1.00 91.88 94 VAL A N 1
ATOM 713 C CA . VAL A 1 94 ? 13.774 -5.014 -16.470 1.00 91.88 94 VAL A CA 1
ATOM 714 C C . VAL A 1 94 ? 13.402 -4.892 -17.944 1.00 91.88 94 VAL A C 1
ATOM 716 O O . VAL A 1 94 ? 12.483 -4.147 -18.281 1.00 91.88 94 VAL A O 1
ATOM 719 N N . LYS A 1 95 ? 14.063 -5.651 -18.824 1.00 92.38 95 LYS A N 1
ATOM 720 C CA . LYS A 1 95 ? 13.707 -5.696 -20.243 1.00 92.38 95 LYS A CA 1
ATOM 721 C C . LYS A 1 95 ? 12.272 -6.174 -20.443 1.00 92.38 95 LYS A C 1
ATOM 723 O O . LYS A 1 95 ? 11.518 -5.483 -21.116 1.00 92.38 95 LYS A O 1
ATOM 728 N N . GLU A 1 96 ? 11.880 -7.290 -19.831 1.00 95.38 96 GLU A N 1
ATOM 729 C CA . GLU A 1 96 ? 10.503 -7.798 -19.922 1.00 95.38 96 GLU A CA 1
ATOM 730 C C . GLU A 1 96 ? 9.465 -6.767 -19.458 1.00 95.38 96 GLU A C 1
ATOM 732 O O . GLU A 1 96 ? 8.442 -6.592 -20.120 1.00 95.38 96 GLU A O 1
ATOM 737 N N . ILE A 1 97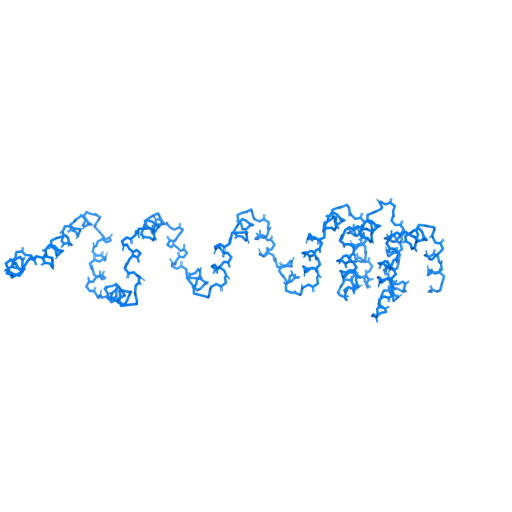 ? 9.747 -6.044 -18.370 1.00 94.56 97 ILE A N 1
ATOM 738 C CA . ILE A 1 97 ? 8.879 -4.985 -17.841 1.00 94.56 97 ILE A CA 1
ATOM 739 C C . ILE A 1 97 ? 8.781 -3.812 -18.823 1.00 94.56 97 ILE A C 1
ATOM 741 O O . ILE A 1 97 ? 7.678 -3.417 -19.189 1.00 94.56 97 ILE A O 1
ATOM 745 N N . LEU A 1 98 ? 9.910 -3.262 -19.279 1.00 92.75 98 LEU A N 1
ATOM 746 C CA . LEU A 1 98 ? 9.933 -2.059 -20.121 1.00 92.75 98 LEU A CA 1
ATOM 747 C C . LEU A 1 98 ? 9.385 -2.284 -21.536 1.00 92.75 98 LEU A C 1
ATOM 749 O O . LEU A 1 98 ? 8.977 -1.322 -22.187 1.00 92.75 98 LEU A O 1
ATOM 753 N N . THR A 1 99 ? 9.339 -3.534 -22.001 1.00 93.56 99 THR A N 1
ATOM 754 C CA . THR A 1 99 ? 8.703 -3.908 -23.273 1.00 93.56 99 THR A CA 1
ATOM 755 C C . THR A 1 99 ? 7.283 -4.458 -23.099 1.00 93.56 99 THR A C 1
ATOM 757 O O . THR A 1 99 ? 6.678 -4.904 -24.070 1.00 93.56 99 THR A O 1
ATOM 760 N N . SER A 1 100 ? 6.728 -4.456 -21.882 1.00 96.56 100 SER A N 1
ATOM 761 C CA . SER A 1 100 ? 5.381 -4.965 -21.604 1.00 96.56 100 SER A CA 1
ATOM 762 C C . SER A 1 100 ? 4.292 -3.933 -21.905 1.00 96.56 100 SER A C 1
ATOM 764 O O . SER A 1 100 ? 4.394 -2.777 -21.488 1.00 96.56 100 SER A O 1
ATOM 766 N N . ASP A 1 101 ? 3.185 -4.382 -22.508 1.00 95.75 101 ASP A N 1
ATOM 767 C CA . ASP A 1 101 ? 1.980 -3.560 -22.693 1.00 95.75 101 ASP A CA 1
ATOM 768 C C . ASP A 1 101 ? 1.441 -3.049 -21.350 1.00 95.75 101 ASP A C 1
ATOM 770 O O . ASP A 1 101 ? 1.161 -1.863 -21.193 1.00 95.75 101 ASP A O 1
ATOM 774 N N . LYS A 1 102 ? 1.381 -3.928 -20.338 1.00 95.31 102 LYS A N 1
ATOM 775 C CA . LYS A 1 102 ? 0.837 -3.597 -19.012 1.00 95.31 102 LYS A CA 1
ATOM 776 C C . LYS A 1 102 ? 1.631 -2.500 -18.317 1.00 95.31 102 LYS A C 1
ATOM 778 O O . LYS A 1 102 ? 1.049 -1.669 -17.633 1.00 95.31 102 LYS A O 1
ATOM 783 N N . PHE A 1 103 ? 2.957 -2.512 -18.457 1.00 94.44 103 PHE A N 1
ATOM 784 C CA . PHE A 1 103 ? 3.793 -1.482 -17.847 1.00 94.44 103 PHE A CA 1
ATOM 785 C C . PHE A 1 103 ? 3.647 -0.151 -18.586 1.00 94.44 103 PHE A C 1
ATOM 787 O O . PHE A 1 103 ? 3.507 0.888 -17.951 1.00 94.44 103 PHE A O 1
ATOM 794 N N . LYS A 1 104 ? 3.597 -0.178 -19.921 1.00 94.25 104 LYS A N 1
ATOM 795 C CA . LYS A 1 104 ? 3.329 1.010 -20.741 1.00 94.25 104 LYS A CA 1
ATOM 796 C C . LYS A 1 104 ? 1.989 1.664 -20.408 1.00 94.25 104 LYS A C 1
ATOM 798 O O . LYS A 1 104 ? 1.931 2.886 -20.304 1.00 94.25 104 LYS A O 1
ATOM 803 N N . GLU A 1 105 ? 0.930 0.880 -20.214 1.00 96.12 105 GLU A N 1
ATOM 804 C CA . GLU A 1 105 ? -0.403 1.381 -19.837 1.00 96.12 105 GLU A CA 1
ATOM 805 C C . GLU A 1 105 ? -0.399 2.207 -18.540 1.00 96.12 105 GLU A C 1
ATOM 807 O O . GLU A 1 105 ? -1.242 3.086 -18.361 1.00 96.12 105 GLU A O 1
ATOM 812 N N . LEU A 1 106 ? 0.574 1.994 -17.649 1.00 95.56 106 LEU A N 1
ATOM 813 C CA . LEU A 1 106 ? 0.728 2.800 -16.435 1.00 95.56 106 LEU A CA 1
ATOM 814 C C . LEU A 1 106 ? 1.167 4.248 -16.723 1.00 95.56 106 LEU A C 1
ATOM 816 O O . LEU A 1 106 ? 0.979 5.114 -15.871 1.00 95.56 106 LEU A O 1
ATOM 820 N N . PHE A 1 107 ? 1.708 4.517 -17.916 1.00 95.75 107 PHE A N 1
ATOM 821 C CA . PHE A 1 107 ? 2.236 5.818 -18.343 1.00 95.75 107 PHE A CA 1
ATOM 822 C C . PHE A 1 107 ? 1.427 6.477 -19.475 1.00 95.75 107 PHE A C 1
ATOM 824 O O . PHE A 1 107 ? 1.812 7.534 -19.981 1.00 95.75 107 PHE A O 1
ATOM 831 N N . THR A 1 108 ? 0.295 5.896 -19.890 1.00 93.12 108 THR A N 1
ATOM 832 C CA . THR A 1 108 ? -0.566 6.502 -20.927 1.00 93.12 108 THR A CA 1
ATOM 833 C C . THR A 1 108 ? -1.331 7.726 -20.428 1.00 93.12 108 THR A C 1
ATOM 835 O O . THR A 1 108 ? -1.826 8.504 -21.236 1.00 93.12 108 THR A O 1
ATOM 838 N N . ASP A 1 109 ? -1.432 7.892 -19.110 1.00 94.81 109 ASP A N 1
ATOM 839 C CA . ASP A 1 109 ? -2.079 9.012 -18.434 1.00 94.81 109 ASP A CA 1
ATOM 840 C C . ASP A 1 109 ? -1.091 9.652 -17.451 1.00 94.81 109 ASP A C 1
ATOM 842 O O . ASP A 1 109 ? -0.466 8.943 -16.662 1.00 94.81 109 ASP A O 1
ATOM 846 N N . ALA A 1 110 ? -0.941 10.978 -17.496 1.00 91.81 110 ALA A N 1
ATOM 847 C CA . ALA A 1 110 ? 0.053 11.688 -16.690 1.00 91.81 110 ALA A CA 1
ATOM 848 C C . ALA A 1 110 ? -0.227 11.583 -15.179 1.00 91.81 110 ALA A C 1
ATOM 850 O O . ALA A 1 110 ? 0.702 11.483 -14.381 1.00 91.81 110 ALA A O 1
ATOM 851 N N . THR A 1 111 ? -1.499 11.537 -14.765 1.00 93.62 111 THR A N 1
ATOM 852 C CA . THR A 1 111 ? -1.860 11.371 -13.350 1.00 93.62 111 THR A CA 1
ATOM 853 C C . THR A 1 111 ? -1.482 9.978 -12.848 1.00 93.62 111 THR A C 1
ATOM 855 O O . THR A 1 111 ? -0.820 9.857 -11.816 1.00 93.62 111 THR A O 1
ATOM 858 N N . LYS A 1 112 ? -1.823 8.921 -13.596 1.00 93.75 112 LYS A N 1
ATOM 859 C CA . LYS A 1 112 ? -1.394 7.546 -13.284 1.00 93.75 112 LYS A CA 1
ATOM 860 C C . LYS A 1 112 ? 0.128 7.416 -13.273 1.00 93.75 112 LYS A C 1
ATOM 862 O O . LYS A 1 112 ? 0.676 6.833 -12.337 1.00 93.75 112 LYS A O 1
ATOM 867 N N . ALA A 1 113 ? 0.802 8.004 -14.260 1.00 96.12 113 ALA A N 1
ATOM 868 C CA . ALA A 1 113 ? 2.257 8.028 -14.341 1.00 96.12 113 ALA A CA 1
ATOM 869 C C . ALA A 1 113 ? 2.881 8.709 -13.113 1.00 96.12 113 ALA A C 1
ATOM 871 O O . ALA A 1 113 ? 3.889 8.234 -12.587 1.00 96.12 113 ALA A O 1
ATOM 872 N N . GLY A 1 114 ? 2.250 9.778 -12.613 1.00 95.69 114 GLY A N 1
ATOM 873 C CA . GLY A 1 114 ? 2.657 10.487 -11.402 1.00 95.69 114 GLY A CA 1
ATOM 874 C C . GLY A 1 114 ? 2.684 9.574 -10.179 1.00 95.69 114 GLY A C 1
ATOM 875 O O . GLY A 1 114 ? 3.702 9.513 -9.488 1.00 95.69 114 GLY A O 1
ATOM 876 N N . TYR A 1 115 ? 1.621 8.791 -9.965 1.00 92.69 115 TYR A N 1
ATOM 877 C CA . TYR A 1 115 ? 1.571 7.805 -8.880 1.00 92.69 115 TYR A CA 1
ATOM 878 C C . TYR A 1 115 ? 2.625 6.709 -9.041 1.00 92.69 115 TYR A C 1
ATOM 880 O O . TYR A 1 115 ? 3.260 6.311 -8.069 1.00 92.69 115 TYR A O 1
ATOM 888 N N . VAL A 1 116 ? 2.846 6.229 -10.267 1.00 93.19 116 VAL A N 1
ATOM 889 C CA . VAL A 1 116 ? 3.855 5.196 -10.546 1.00 93.19 116 VAL A CA 1
ATOM 890 C C . VAL A 1 116 ? 5.255 5.720 -10.246 1.00 93.19 116 VAL A C 1
ATOM 892 O O . VAL A 1 116 ? 6.033 5.025 -9.595 1.00 93.19 116 VAL A O 1
ATOM 895 N N . LYS A 1 117 ? 5.564 6.955 -10.660 1.00 94.19 117 LYS A N 1
ATOM 896 C CA . LYS A 1 117 ? 6.815 7.632 -10.310 1.00 94.19 117 LYS A CA 1
ATOM 897 C C . LYS A 1 117 ? 6.974 7.700 -8.798 1.00 94.19 117 LYS A C 1
ATOM 899 O O . LYS A 1 117 ? 7.977 7.216 -8.293 1.00 94.19 117 LYS A O 1
ATOM 904 N N . GLU A 1 118 ? 5.986 8.247 -8.089 1.00 92.56 118 GLU A N 1
ATOM 905 C CA . GLU A 1 118 ? 6.037 8.362 -6.629 1.00 92.56 118 GLU A CA 1
ATOM 906 C C . GLU A 1 118 ? 6.287 7.012 -5.958 1.00 92.56 118 GLU A C 1
ATOM 908 O O . GLU A 1 118 ? 7.152 6.924 -5.098 1.00 92.56 118 GLU A O 1
ATOM 913 N N . ILE A 1 119 ? 5.605 5.948 -6.382 1.00 89.94 119 ILE A N 1
ATOM 914 C CA . ILE A 1 119 ? 5.785 4.604 -5.823 1.00 89.94 119 ILE A CA 1
ATOM 915 C C . ILE A 1 119 ? 7.189 4.054 -6.111 1.00 89.94 119 ILE A C 1
ATOM 917 O O . ILE A 1 119 ? 7.842 3.536 -5.208 1.00 89.94 119 ILE A O 1
ATOM 921 N N . LEU A 1 120 ? 7.667 4.144 -7.356 1.00 88.81 120 LEU A N 1
ATOM 922 C CA . LEU A 1 120 ? 8.934 3.529 -7.768 1.00 88.81 120 LEU A CA 1
ATOM 923 C C . LEU A 1 120 ? 10.173 4.300 -7.290 1.00 88.81 120 LEU A C 1
ATOM 925 O O . LEU A 1 120 ? 11.256 3.717 -7.222 1.00 88.81 120 LEU A O 1
ATOM 929 N N . THR A 1 121 ? 10.027 5.581 -6.944 1.00 88.62 121 THR A N 1
ATOM 930 C CA . THR A 1 121 ? 11.115 6.411 -6.403 1.00 88.62 121 THR A CA 1
ATOM 931 C C . THR A 1 121 ? 11.028 6.623 -4.888 1.00 88.62 121 THR A C 1
ATOM 933 O O . THR A 1 121 ? 11.868 7.325 -4.335 1.00 88.62 121 THR A O 1
ATOM 936 N N . ASN A 1 122 ? 10.026 6.061 -4.202 1.00 87.88 122 ASN A N 1
ATOM 937 C CA . ASN A 1 122 ? 9.845 6.211 -2.756 1.00 87.88 122 ASN A CA 1
ATOM 938 C C . ASN A 1 122 ? 10.319 4.968 -1.989 1.00 87.88 122 ASN A C 1
ATOM 940 O O . ASN A 1 122 ? 9.873 3.842 -2.221 1.00 87.88 122 ASN A O 1
ATOM 944 N N . ASP A 1 123 ? 11.198 5.194 -1.019 1.00 83.50 123 ASP A N 1
ATOM 945 C CA . ASP A 1 123 ? 11.828 4.137 -0.227 1.00 83.50 123 ASP A CA 1
ATOM 946 C C . ASP A 1 123 ? 10.836 3.385 0.664 1.00 83.50 123 ASP A C 1
ATOM 948 O O . ASP A 1 123 ? 10.872 2.158 0.729 1.00 83.50 123 ASP A O 1
ATOM 952 N N . THR A 1 124 ? 9.889 4.099 1.267 1.00 85.88 124 THR A N 1
ATOM 953 C CA . THR A 1 124 ? 8.816 3.512 2.076 1.00 85.88 124 THR A CA 1
ATOM 954 C C . THR A 1 124 ? 7.847 2.699 1.219 1.00 85.88 124 THR A C 1
ATOM 956 O O . THR A 1 124 ? 7.404 1.626 1.625 1.00 85.88 124 THR A O 1
ATOM 959 N N . ALA A 1 125 ? 7.533 3.162 0.004 1.00 84.06 125 ALA A N 1
ATOM 960 C CA . ALA A 1 125 ? 6.666 2.417 -0.908 1.00 84.06 125 ALA A CA 1
ATOM 961 C C . ALA A 1 125 ? 7.288 1.067 -1.299 1.00 84.06 125 ALA A C 1
ATOM 963 O O . ALA A 1 125 ? 6.580 0.063 -1.382 1.00 84.06 125 ALA A O 1
ATOM 964 N N . LYS A 1 126 ? 8.616 1.010 -1.464 1.00 78.25 126 LYS A N 1
ATOM 965 C CA . LYS A 1 126 ? 9.335 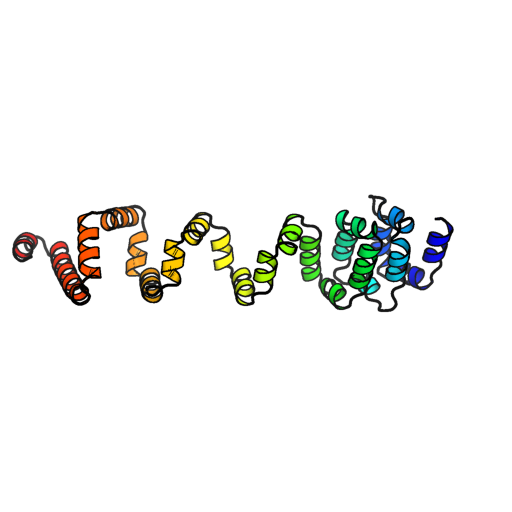-0.247 -1.698 1.00 78.25 126 LYS A CA 1
ATOM 966 C C . LYS A 1 126 ? 9.176 -1.222 -0.532 1.00 78.25 126 LYS A C 1
ATOM 968 O O . LYS A 1 126 ? 8.890 -2.389 -0.783 1.00 78.25 126 LYS A O 1
ATOM 973 N N . GLU A 1 127 ? 9.339 -0.764 0.709 1.00 83.00 127 GLU A N 1
ATOM 974 C CA . GLU A 1 127 ? 9.167 -1.614 1.896 1.00 83.00 127 GLU A CA 1
ATOM 975 C C . GLU A 1 127 ? 7.767 -2.241 1.916 1.00 83.00 127 GLU A C 1
ATOM 977 O O . GLU A 1 127 ? 7.644 -3.467 1.980 1.00 83.00 127 GLU A O 1
ATOM 982 N N . ILE A 1 128 ? 6.729 -1.425 1.705 1.00 83.06 128 ILE A N 1
ATOM 983 C CA . ILE A 1 128 ? 5.326 -1.862 1.605 1.00 83.06 128 ILE A CA 1
ATOM 984 C C . ILE A 1 128 ? 5.137 -2.882 0.472 1.00 83.06 128 ILE A C 1
ATOM 986 O O . ILE A 1 128 ? 4.501 -3.914 0.662 1.00 83.06 128 ILE A O 1
ATOM 990 N N . LEU A 1 129 ? 5.705 -2.630 -0.712 1.00 82.00 129 LEU A N 1
ATOM 991 C CA . LEU A 1 129 ? 5.596 -3.533 -1.863 1.00 82.00 129 LEU A CA 1
ATOM 992 C C . LEU A 1 129 ? 6.409 -4.819 -1.717 1.00 82.00 129 LEU A C 1
ATOM 994 O O . LEU A 1 129 ? 6.244 -5.723 -2.535 1.00 82.00 129 LEU A O 1
ATOM 998 N N . THR A 1 130 ? 7.286 -4.925 -0.721 1.00 84.19 130 THR A N 1
ATOM 999 C CA . THR A 1 130 ? 8.019 -6.160 -0.415 1.00 84.19 130 THR A CA 1
ATOM 1000 C C . THR A 1 130 ? 7.427 -6.929 0.760 1.00 84.19 130 THR A C 1
ATOM 1002 O O . THR A 1 130 ? 7.523 -8.158 0.755 1.00 84.19 130 THR A O 1
ATOM 1005 N N . ASP A 1 131 ? 6.752 -6.246 1.685 1.00 90.75 131 ASP A N 1
ATOM 1006 C CA . ASP A 1 131 ? 6.096 -6.850 2.841 1.00 90.75 131 ASP A CA 1
ATOM 1007 C C . ASP A 1 131 ? 4.918 -7.748 2.428 1.00 90.75 131 ASP A C 1
ATOM 1009 O O . ASP A 1 131 ? 4.028 -7.360 1.667 1.00 90.75 131 ASP A O 1
ATOM 1013 N N . GLN A 1 132 ? 4.919 -8.991 2.914 1.00 89.88 132 GLN A N 1
ATOM 1014 C CA . GLN A 1 132 ? 3.920 -9.983 2.516 1.00 89.88 132 GLN A CA 1
ATOM 1015 C C . GLN A 1 132 ? 2.521 -9.634 3.037 1.00 89.88 132 GLN A C 1
ATOM 1017 O O . GLN A 1 132 ? 1.540 -9.840 2.325 1.00 89.88 132 GLN A O 1
ATOM 1022 N N . THR A 1 133 ? 2.423 -9.077 4.243 1.00 85.31 133 THR A N 1
ATOM 1023 C CA . THR A 1 133 ? 1.141 -8.684 4.838 1.00 85.31 133 THR A CA 1
ATOM 1024 C C . THR A 1 133 ? 0.544 -7.520 4.058 1.00 85.31 133 THR A C 1
ATOM 1026 O O . THR A 1 133 ? -0.619 -7.567 3.663 1.00 85.31 133 THR A O 1
ATOM 1029 N N . ALA A 1 134 ? 1.353 -6.505 3.757 1.00 85.25 134 ALA A N 1
ATOM 1030 C CA . ALA A 1 134 ? 0.944 -5.364 2.955 1.00 85.25 134 ALA A CA 1
ATOM 1031 C C . ALA A 1 134 ? 0.503 -5.779 1.545 1.00 85.25 134 ALA A C 1
ATOM 1033 O O . ALA A 1 134 ? -0.510 -5.283 1.056 1.00 85.25 134 ALA A O 1
ATOM 1034 N N . LYS A 1 135 ? 1.195 -6.730 0.900 1.00 84.38 135 LYS A N 1
ATOM 1035 C CA . LYS A 1 135 ? 0.762 -7.286 -0.394 1.00 84.38 135 LYS A CA 1
ATOM 1036 C C . LYS A 1 135 ? -0.614 -7.935 -0.327 1.00 84.38 135 LYS A C 1
ATOM 1038 O O . LYS A 1 135 ? -1.406 -7.729 -1.242 1.00 84.38 135 LYS A O 1
ATOM 1043 N N . GLU A 1 136 ? -0.891 -8.733 0.701 1.00 87.31 136 GLU A N 1
ATOM 1044 C CA . GLU A 1 136 ? -2.204 -9.367 0.860 1.00 87.31 136 GLU A CA 1
ATOM 1045 C C . GLU A 1 136 ? -3.297 -8.319 1.114 1.00 87.31 136 GLU A C 1
ATOM 1047 O O . GLU A 1 136 ? -4.327 -8.336 0.442 1.00 87.31 136 GLU A O 1
ATOM 1052 N N . VAL A 1 137 ? -3.024 -7.315 1.956 1.00 84.69 137 VAL A N 1
ATOM 1053 C CA . VAL A 1 137 ? -3.928 -6.172 2.174 1.00 84.69 137 VAL A CA 1
ATOM 1054 C C . VAL A 1 137 ? -4.189 -5.402 0.871 1.00 84.69 137 VAL A C 1
ATOM 1056 O O . VAL A 1 137 ? -5.327 -5.063 0.574 1.00 84.69 137 VAL A O 1
ATOM 1059 N N . LEU A 1 138 ? -3.171 -5.160 0.040 1.00 84.44 138 LEU A N 1
ATOM 1060 C CA . LEU A 1 138 ? -3.329 -4.460 -1.242 1.00 84.44 138 LEU A CA 1
ATOM 1061 C C . LEU A 1 138 ? -4.041 -5.289 -2.318 1.00 84.44 138 LEU A C 1
ATOM 1063 O O . LEU A 1 138 ? -4.437 -4.730 -3.342 1.00 84.44 138 LEU A O 1
ATOM 1067 N N . LYS A 1 139 ? -4.193 -6.605 -2.142 1.00 84.38 139 LYS A N 1
ATOM 1068 C CA . LYS A 1 139 ? -4.991 -7.458 -3.037 1.00 84.38 139 LYS A CA 1
ATOM 1069 C C . LYS A 1 139 ? -6.446 -7.530 -2.591 1.00 84.38 139 LYS A C 1
ATOM 1071 O O . LYS A 1 139 ? -7.315 -7.586 -3.465 1.00 84.38 139 LYS A O 1
ATOM 1076 N N . ASP A 1 140 ? -6.681 -7.488 -1.282 1.00 88.38 140 ASP A N 1
ATOM 1077 C CA . ASP A 1 140 ? -8.000 -7.582 -0.669 1.00 88.38 140 ASP A CA 1
ATOM 1078 C C . ASP A 1 140 ? -8.936 -6.457 -1.142 1.00 88.38 140 ASP A C 1
ATOM 1080 O O . ASP A 1 140 ? -8.598 -5.270 -1.134 1.00 88.38 140 ASP A O 1
ATOM 1084 N N . GLY A 1 141 ? -10.120 -6.842 -1.627 1.00 83.75 141 GLY A N 1
ATOM 1085 C CA . GLY A 1 141 ? -11.093 -5.900 -2.183 1.00 83.75 141 GLY A CA 1
ATOM 1086 C C . GLY A 1 141 ? -11.629 -4.935 -1.128 1.00 83.75 141 GLY A C 1
ATOM 1087 O O . GLY A 1 141 ? -11.706 -3.735 -1.377 1.00 83.75 141 GLY A O 1
ATOM 1088 N N . THR A 1 142 ? -11.913 -5.439 0.073 1.00 83.25 142 THR A N 1
ATOM 1089 C CA . THR A 1 142 ? -12.432 -4.633 1.181 1.00 83.25 142 THR A CA 1
ATOM 1090 C C . THR A 1 142 ? -11.390 -3.635 1.675 1.00 83.25 142 THR A C 1
ATOM 1092 O O . THR A 1 142 ? -11.708 -2.467 1.881 1.00 83.25 142 THR A O 1
ATOM 1095 N N . ALA A 1 143 ? -10.129 -4.044 1.801 1.00 82.69 143 ALA A N 1
ATOM 1096 C CA . ALA A 1 143 ? -9.041 -3.144 2.157 1.00 82.69 143 ALA A CA 1
ATOM 1097 C C . ALA A 1 143 ? -8.838 -2.035 1.113 1.00 82.69 143 ALA A C 1
ATOM 1099 O O . ALA A 1 143 ? -8.623 -0.883 1.488 1.00 82.69 143 ALA A O 1
ATOM 1100 N N . LYS A 1 144 ? -8.957 -2.337 -0.189 1.00 80.81 144 LYS A N 1
ATOM 1101 C CA . LYS A 1 144 ? -8.917 -1.303 -1.242 1.00 80.81 144 LYS A CA 1
ATOM 1102 C C . LYS A 1 144 ? -10.031 -0.276 -1.089 1.00 80.81 144 LYS A C 1
ATOM 1104 O O . LYS A 1 144 ? -9.780 0.904 -1.322 1.00 80.81 144 LYS A O 1
ATOM 1109 N N . ASP A 1 145 ? -11.231 -0.713 -0.727 1.00 83.06 145 ASP A N 1
ATOM 1110 C CA . ASP A 1 145 ? -12.363 0.189 -0.518 1.00 83.06 145 ASP A CA 1
ATOM 1111 C C . ASP A 1 145 ? -12.153 1.049 0.736 1.00 83.06 145 ASP A C 1
ATOM 1113 O O . ASP A 1 145 ? -12.315 2.265 0.675 1.00 83.06 145 ASP A O 1
ATOM 1117 N N . ILE A 1 146 ? -11.661 0.456 1.831 1.00 81.00 146 ILE A N 1
ATOM 1118 C CA . ILE A 1 146 ? -11.283 1.176 3.060 1.00 81.00 146 ILE A CA 1
ATOM 1119 C C . ILE A 1 146 ? -10.195 2.224 2.783 1.00 81.00 146 ILE A C 1
ATOM 1121 O O . ILE A 1 146 ? -10.282 3.342 3.277 1.00 81.00 146 ILE A O 1
ATOM 1125 N N . LEU A 1 147 ? -9.177 1.906 1.976 1.00 79.62 147 LEU A N 1
ATOM 1126 C CA . LEU A 1 147 ? -8.093 2.844 1.648 1.00 79.62 147 LEU A CA 1
ATOM 1127 C C . LEU A 1 147 ? -8.554 4.036 0.794 1.00 79.62 147 LEU A C 1
ATOM 1129 O O . LEU A 1 147 ? -7.871 5.060 0.764 1.00 79.62 147 LEU A O 1
ATOM 1133 N N . LYS A 1 148 ? -9.691 3.913 0.101 1.00 80.88 148 LYS A N 1
ATOM 1134 C CA . LYS A 1 148 ? -10.319 5.005 -0.659 1.00 80.88 148 LYS A CA 1
ATOM 1135 C C . LYS A 1 148 ? -11.350 5.779 0.161 1.00 80.88 148 LYS A C 1
ATOM 1137 O O . LYS A 1 148 ? -11.717 6.883 -0.235 1.00 80.88 148 LYS A O 1
ATOM 1142 N N . ASP A 1 149 ? -11.824 5.217 1.270 1.00 86.88 149 ASP A N 1
ATOM 1143 C CA . ASP A 1 149 ? -12.793 5.864 2.144 1.00 86.88 149 ASP A CA 1
ATOM 1144 C C . ASP A 1 149 ? -12.125 6.987 2.953 1.00 86.88 149 ASP A C 1
ATOM 1146 O O . ASP A 1 149 ? -11.199 6.775 3.741 1.00 86.88 149 ASP A O 1
ATOM 1150 N N . THR A 1 150 ? -12.598 8.218 2.755 1.00 81.75 150 THR A N 1
ATOM 1151 C CA . THR A 1 150 ? -12.025 9.412 3.390 1.00 81.75 150 THR A CA 1
ATOM 1152 C C . THR A 1 150 ? -12.128 9.367 4.918 1.00 81.75 150 THR A C 1
ATOM 1154 O O . THR A 1 150 ? -11.222 9.850 5.602 1.00 81.75 150 THR A O 1
ATOM 1157 N N . ASN A 1 151 ? -13.189 8.766 5.469 1.00 83.12 151 ASN A N 1
ATOM 1158 C CA . ASN A 1 151 ? -13.370 8.652 6.917 1.00 83.12 151 ASN A CA 1
ATOM 1159 C C . ASN A 1 151 ? -12.403 7.619 7.500 1.00 83.12 151 ASN A C 1
ATOM 1161 O O . ASN A 1 151 ? -11.761 7.880 8.517 1.00 83.12 151 ASN A O 1
ATOM 1165 N N . ALA A 1 152 ? -12.230 6.477 6.836 1.00 82.31 152 ALA A N 1
ATOM 1166 C CA . ALA A 1 152 ? -11.239 5.480 7.216 1.00 82.31 152 ALA A CA 1
ATOM 1167 C C . ALA A 1 152 ? -9.813 6.043 7.129 1.00 82.31 152 ALA A C 1
ATOM 1169 O O . ALA A 1 152 ? -9.021 5.858 8.053 1.00 82.31 152 ALA A O 1
ATOM 1170 N N . ALA A 1 153 ? -9.493 6.800 6.077 1.00 78.75 153 ALA A N 1
ATOM 1171 C CA . ALA A 1 153 ? -8.202 7.471 5.950 1.00 78.75 153 ALA A CA 1
ATOM 1172 C C . ALA A 1 153 ? -7.953 8.489 7.080 1.00 78.75 153 ALA A C 1
ATOM 1174 O O . ALA A 1 153 ? -6.822 8.609 7.556 1.00 78.75 153 ALA A O 1
ATOM 1175 N N . ALA A 1 154 ? -8.989 9.205 7.531 1.00 81.94 154 ALA A N 1
ATOM 1176 C CA . ALA A 1 154 ? -8.903 10.099 8.685 1.00 81.94 154 ALA A CA 1
ATOM 1177 C C . ALA A 1 154 ? -8.677 9.321 9.997 1.00 81.94 154 ALA A C 1
ATOM 1179 O O . ALA A 1 154 ? -7.760 9.654 10.750 1.00 81.94 154 ALA A O 1
ATOM 1180 N N . LEU A 1 155 ? -9.422 8.232 10.227 1.00 82.19 155 LEU A N 1
ATOM 1181 C CA . LEU A 1 155 ? -9.241 7.341 11.384 1.00 82.19 155 LEU A CA 1
ATOM 1182 C C . LEU A 1 155 ? -7.832 6.730 11.432 1.00 82.19 155 LEU A C 1
ATOM 1184 O O . LEU A 1 155 ? -7.228 6.631 12.496 1.00 82.19 155 LEU A O 1
ATOM 1188 N N . LEU A 1 156 ? -7.267 6.368 10.278 1.00 80.81 156 LEU A N 1
ATOM 1189 C CA . LEU A 1 156 ? -5.902 5.847 10.160 1.00 80.81 156 LEU A CA 1
ATOM 1190 C C . LEU A 1 156 ? -4.815 6.923 10.303 1.00 80.81 156 LEU A C 1
ATOM 1192 O O . LEU A 1 156 ? -3.628 6.591 10.307 1.00 80.81 156 LEU A O 1
ATOM 1196 N N . LYS A 1 157 ? -5.164 8.204 10.429 1.00 83.19 157 LYS A N 1
ATOM 1197 C CA . LYS A 1 157 ? -4.220 9.278 10.781 1.00 83.19 157 LYS A CA 1
ATOM 1198 C C . LYS A 1 157 ? -4.332 9.661 12.252 1.00 83.19 157 LYS A C 1
ATOM 1200 O O . LYS A 1 157 ? -3.302 9.957 12.854 1.00 83.19 157 LYS A O 1
ATOM 1205 N N . ASP A 1 158 ? -5.527 9.565 12.825 1.00 89.38 158 ASP A N 1
ATOM 1206 C CA . ASP A 1 158 ? -5.803 9.877 14.224 1.00 89.38 158 ASP A CA 1
ATOM 1207 C C . ASP A 1 158 ? -5.097 8.909 15.195 1.00 89.38 158 ASP A C 1
ATOM 1209 O O . ASP A 1 158 ? -5.220 7.684 15.107 1.00 89.38 158 ASP A O 1
ATOM 1213 N N . SER A 1 159 ? -4.296 9.453 16.115 1.00 86.50 159 SER A N 1
ATOM 1214 C CA . SER A 1 159 ? -3.519 8.652 17.070 1.00 86.50 159 SER A CA 1
ATOM 1215 C C . SER A 1 159 ? -4.401 7.936 18.090 1.00 86.50 159 SER A C 1
ATOM 1217 O O . SER A 1 159 ? -4.107 6.798 18.450 1.00 86.50 159 SER A O 1
ATOM 1219 N N . THR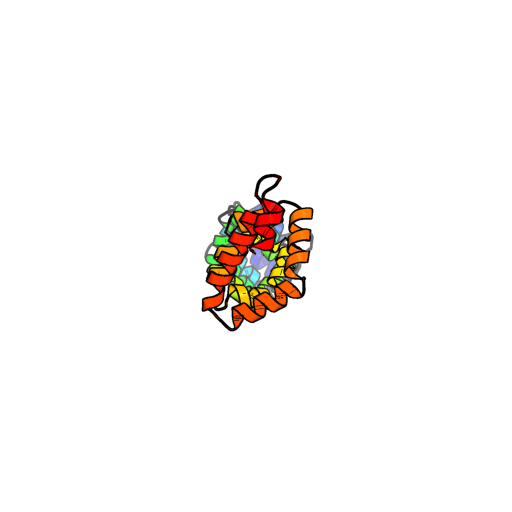 A 1 160 ? -5.494 8.566 18.520 1.00 88.19 160 THR A N 1
ATOM 1220 C CA . THR A 1 160 ? -6.415 8.001 19.510 1.00 88.19 160 THR A CA 1
ATOM 1221 C C . THR A 1 160 ? -7.215 6.850 18.906 1.00 88.19 160 THR A C 1
ATOM 1223 O O . THR A 1 160 ? -7.292 5.774 19.498 1.00 88.19 160 THR A O 1
ATOM 1226 N N . ALA A 1 161 ? -7.727 7.008 17.685 1.00 86.06 161 ALA A N 1
ATOM 1227 C CA . ALA A 1 161 ? -8.398 5.945 16.946 1.00 86.06 161 ALA A CA 1
ATOM 1228 C C . ALA A 1 161 ? -7.471 4.741 16.722 1.00 86.06 161 ALA A C 1
ATOM 1230 O O . ALA A 1 161 ? -7.889 3.599 16.912 1.00 86.06 161 ALA A O 1
ATOM 1231 N N . LYS A 1 162 ? -6.189 4.971 16.394 1.00 84.88 162 LYS A N 1
ATOM 1232 C CA . LYS A 1 162 ? -5.192 3.891 16.281 1.00 84.88 162 LYS A CA 1
ATOM 1233 C C . LYS A 1 162 ? -5.017 3.108 17.574 1.00 84.88 162 LYS A C 1
ATOM 1235 O O . LYS A 1 162 ? -4.892 1.887 17.520 1.00 84.88 162 LYS A O 1
ATOM 1240 N N . GLU A 1 163 ? -4.960 3.781 18.719 1.00 87.94 163 GLU A N 1
ATOM 1241 C CA . GLU A 1 163 ? -4.842 3.109 20.016 1.00 87.94 163 GLU A CA 1
ATOM 1242 C C . GLU A 1 163 ? -6.096 2.294 20.345 1.00 87.94 163 GLU A C 1
ATOM 1244 O O . GLU A 1 163 ? -5.983 1.130 20.733 1.00 87.94 163 GLU A O 1
ATOM 1249 N N . VAL A 1 164 ? -7.286 2.850 20.096 1.00 86.38 164 VAL A N 1
ATOM 1250 C CA . VAL A 1 164 ? -8.563 2.140 20.276 1.00 86.38 164 VAL A CA 1
ATOM 1251 C C . VAL A 1 164 ? -8.631 0.892 19.392 1.00 86.38 164 VAL A C 1
ATOM 1253 O O . VAL A 1 164 ? -8.969 -0.184 19.880 1.00 86.38 164 VAL A O 1
ATOM 1256 N N . LEU A 1 165 ? -8.236 0.988 18.119 1.00 84.50 165 LEU A N 1
ATOM 1257 C CA . LEU A 1 165 ? -8.224 -0.148 17.188 1.00 84.50 165 LEU A CA 1
ATOM 1258 C C . LEU A 1 165 ? -7.192 -1.225 17.551 1.00 84.50 165 LEU A C 1
ATOM 1260 O O . LEU A 1 165 ? -7.345 -2.380 17.154 1.00 84.50 165 LEU A O 1
ATOM 1264 N N . LYS A 1 166 ? -6.145 -0.881 18.310 1.00 86.88 166 LYS A N 1
ATOM 1265 C CA . LYS A 1 166 ? -5.176 -1.856 18.833 1.00 86.88 166 LYS A CA 1
ATOM 1266 C C . LYS A 1 166 ? -5.695 -2.6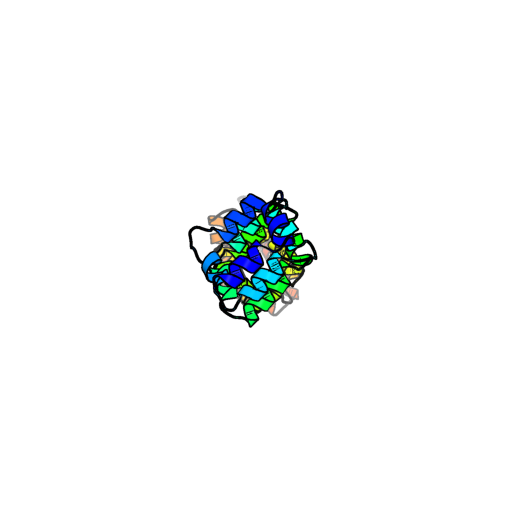07 20.059 1.00 86.88 166 LYS A C 1
ATOM 1268 O O . LYS A 1 166 ? -5.193 -3.695 20.319 1.00 86.88 166 LYS A O 1
ATOM 1273 N N . CYS A 1 167 ? -6.682 -2.069 20.777 1.00 89.31 167 CYS A N 1
ATOM 1274 C CA . CYS A 1 167 ? -7.246 -2.683 21.976 1.00 89.31 167 CYS A CA 1
ATOM 1275 C C . CYS A 1 167 ? -7.971 -3.994 21.642 1.00 89.31 167 CYS A C 1
ATOM 1277 O O . CYS A 1 167 ? -9.007 -3.988 20.977 1.00 89.31 167 CYS A O 1
ATOM 1279 N N . ASP A 1 168 ? -7.466 -5.121 22.146 1.00 90.19 168 ASP A N 1
ATOM 1280 C CA . ASP A 1 168 ? -8.056 -6.437 21.868 1.00 90.19 168 ASP A CA 1
ATOM 1281 C C . ASP A 1 168 ? -9.496 -6.543 22.373 1.00 90.19 168 ASP A C 1
ATOM 1283 O O . ASP A 1 168 ? -10.359 -7.033 21.652 1.00 90.19 168 ASP A O 1
ATOM 1287 N N . LYS A 1 169 ? -9.805 -5.945 23.531 1.00 86.94 169 LYS A N 1
ATOM 1288 C CA . LYS A 1 169 ? -11.185 -5.876 24.040 1.00 86.94 169 LYS A CA 1
ATOM 1289 C C . LYS A 1 169 ? -12.122 -5.118 23.101 1.00 86.94 169 LYS A C 1
ATOM 1291 O O . LYS A 1 169 ? -13.289 -5.474 22.992 1.00 86.94 169 LYS A O 1
ATOM 1296 N N . PHE A 1 170 ? -11.635 -4.071 22.432 1.00 87.38 170 PHE A N 1
ATOM 1297 C CA . PHE A 1 170 ? -12.443 -3.348 21.452 1.00 87.38 170 PHE A CA 1
ATOM 1298 C C . PHE A 1 170 ? -12.666 -4.198 20.199 1.00 87.38 170 PHE A C 1
ATOM 1300 O O . PHE A 1 170 ? -13.799 -4.298 19.736 1.00 87.38 170 PHE A O 1
ATOM 1307 N N . LYS A 1 171 ? -11.620 -4.873 19.697 1.00 86.69 171 LYS A N 1
ATOM 1308 C CA . LYS A 1 171 ? -11.734 -5.815 18.569 1.00 86.69 171 LYS A CA 1
ATOM 1309 C C . LYS A 1 171 ? -12.732 -6.933 18.867 1.00 86.69 171 LYS A C 1
ATOM 1311 O O . LYS A 1 171 ? -13.595 -7.211 18.039 1.00 86.69 171 LYS A O 1
ATOM 1316 N N . GLU A 1 172 ? -12.645 -7.541 20.048 1.00 87.81 172 GLU A N 1
ATOM 1317 C CA . GLU A 1 172 ? -13.596 -8.551 20.520 1.00 87.81 172 GLU A CA 1
ATOM 1318 C C . GLU A 1 172 ? -15.018 -7.984 20.577 1.00 87.81 172 GLU A C 1
ATOM 1320 O O . GLU A 1 172 ? -15.951 -8.621 20.099 1.00 87.81 172 GLU A O 1
ATOM 1325 N N . ALA A 1 173 ? -15.199 -6.761 21.082 1.00 86.12 173 ALA A N 1
ATOM 1326 C CA . ALA A 1 173 ? -16.520 -6.146 21.180 1.00 86.12 173 ALA A CA 1
ATOM 1327 C C . ALA A 1 173 ? -17.167 -5.869 19.807 1.00 86.12 173 ALA A C 1
ATOM 1329 O O . ALA A 1 173 ? -18.376 -6.027 19.663 1.00 86.12 173 ALA A O 1
ATOM 1330 N N . ILE A 1 174 ? -16.382 -5.506 18.783 1.00 86.06 174 ILE A N 1
ATOM 1331 C CA . ILE A 1 174 ? -16.893 -5.233 17.423 1.00 86.06 174 ILE A CA 1
ATOM 1332 C C . ILE A 1 174 ? -16.971 -6.474 16.516 1.00 86.06 174 ILE A C 1
ATOM 1334 O O . ILE A 1 174 ? -17.456 -6.375 15.386 1.00 86.06 174 ILE A O 1
ATOM 1338 N N . THR A 1 175 ? -16.490 -7.633 16.974 1.00 87.25 175 THR A N 1
ATOM 1339 C CA . THR A 1 175 ? -16.538 -8.904 16.222 1.00 87.25 175 THR A CA 1
ATOM 1340 C C . THR A 1 175 ? -17.331 -10.006 16.925 1.00 87.25 175 THR A C 1
ATOM 1342 O O . THR A 1 175 ? -17.743 -10.959 16.268 1.00 87.25 175 THR A O 1
ATOM 1345 N N . GLY A 1 176 ? -17.564 -9.881 18.232 1.00 88.19 176 GLY A N 1
ATOM 1346 C CA . GLY A 1 176 ? -18.255 -10.864 19.058 1.00 88.19 176 GLY A CA 1
ATOM 1347 C C . GLY A 1 176 ? -19.775 -10.698 19.102 1.00 88.19 176 GLY A C 1
ATOM 1348 O O . GLY A 1 176 ? -20.367 -9.884 18.397 1.00 88.19 176 GLY A O 1
ATOM 1349 N N . ALA A 1 177 ? -20.412 -11.475 19.984 1.00 83.38 177 ALA A N 1
ATOM 1350 C CA . ALA A 1 177 ? -21.871 -11.558 20.096 1.00 83.38 177 ALA A CA 1
ATOM 1351 C C . ALA A 1 177 ? -22.564 -10.229 20.457 1.00 83.38 177 ALA A C 1
ATOM 1353 O O . ALA A 1 177 ? -23.729 -10.070 20.135 1.00 83.38 177 ALA A O 1
ATOM 1354 N N . GLY A 1 178 ? -21.861 -9.281 21.090 1.00 84.25 178 GLY A N 1
ATOM 1355 C CA . GLY A 1 178 ? -22.406 -7.963 21.452 1.00 84.25 178 GLY A CA 1
ATOM 1356 C C . GLY A 1 178 ? -22.210 -6.872 20.395 1.00 84.25 178 GLY A C 1
ATOM 1357 O O . GLY A 1 178 ? -22.360 -5.691 20.706 1.00 84.25 178 GLY A O 1
ATOM 1358 N N . LYS A 1 179 ? -21.799 -7.231 19.171 1.00 90.12 179 LYS A N 1
ATOM 1359 C CA . LYS A 1 179 ? -21.481 -6.272 18.104 1.00 90.12 179 LYS A CA 1
ATOM 1360 C C . LYS A 1 179 ? -22.675 -5.395 17.730 1.00 90.12 179 LYS A C 1
ATOM 1362 O O . LYS A 1 179 ? -22.503 -4.189 17.545 1.00 90.12 179 LYS A O 1
ATOM 1367 N N . ASP A 1 180 ? -23.855 -5.988 17.577 1.00 89.69 180 ASP A N 1
ATOM 1368 C CA . ASP A 1 180 ? -25.041 -5.265 17.117 1.00 89.69 180 ASP A CA 1
ATOM 1369 C C . ASP A 1 180 ? -25.581 -4.339 18.214 1.00 89.69 180 ASP A C 1
ATOM 1371 O O . ASP A 1 180 ? -25.902 -3.181 17.936 1.00 89.69 180 ASP A O 1
ATOM 1375 N N . GLU A 1 181 ? -25.552 -4.775 19.474 1.00 89.12 181 GLU A N 1
ATOM 1376 C CA . GLU A 1 181 ? -25.858 -3.939 20.636 1.00 89.12 181 GLU A CA 1
ATOM 1377 C C . GLU A 1 181 ? -24.860 -2.789 20.773 1.00 89.12 181 GLU A C 1
ATOM 1379 O O . GLU A 1 181 ? -25.261 -1.642 20.973 1.00 89.12 181 GLU A O 1
ATOM 1384 N N . LEU A 1 182 ? -23.560 -3.054 20.613 1.00 90.31 182 LEU A N 1
ATOM 1385 C CA . LEU A 1 182 ? -22.543 -2.005 20.639 1.00 90.31 182 LEU A CA 1
ATOM 1386 C C . LEU A 1 182 ? -22.764 -0.996 19.508 1.00 90.31 182 LEU A C 1
ATOM 1388 O O . LEU A 1 182 ? -22.678 0.211 19.731 1.00 90.31 182 LEU A O 1
ATOM 1392 N N . LYS A 1 183 ? -23.095 -1.466 18.301 1.00 90.88 183 LYS A N 1
ATOM 1393 C CA . LYS A 1 183 ? -23.443 -0.596 17.175 1.00 90.88 183 LYS A CA 1
ATOM 1394 C C . LYS A 1 183 ? -24.667 0.260 17.499 1.00 90.88 183 LYS A C 1
ATOM 1396 O O . LYS A 1 183 ? -24.649 1.457 17.210 1.00 90.88 183 LYS A O 1
ATOM 1401 N N . TYR A 1 184 ? -25.704 -0.317 18.101 1.00 90.94 184 TYR A N 1
ATOM 1402 C CA . TYR A 1 184 ? -26.888 0.424 18.529 1.00 90.94 184 TYR A CA 1
ATOM 1403 C C . TYR A 1 184 ? -26.525 1.510 19.551 1.00 90.94 184 TYR A C 1
ATOM 1405 O O . TYR A 1 184 ? -26.841 2.678 19.335 1.00 90.94 184 TYR A O 1
ATOM 1413 N N . ILE A 1 185 ? -25.773 1.162 20.600 1.00 90.56 185 ILE A N 1
ATOM 1414 C CA . ILE A 1 185 ? -25.317 2.103 21.637 1.00 90.56 185 ILE A CA 1
ATOM 1415 C C . ILE A 1 185 ? -24.526 3.261 21.017 1.00 90.56 185 ILE A C 1
ATOM 1417 O O . ILE A 1 185 ? -24.827 4.423 21.267 1.00 90.56 185 ILE A O 1
ATOM 1421 N N . LEU A 1 186 ? -23.546 2.962 20.160 1.00 88.44 186 LEU A N 1
ATOM 1422 C CA . LEU A 1 186 ? -22.683 3.978 19.549 1.00 88.44 186 LEU A CA 1
ATOM 1423 C C . LEU A 1 186 ? -23.396 4.838 18.499 1.00 88.44 186 LEU A C 1
ATOM 1425 O O . LEU A 1 186 ? -22.896 5.905 18.141 1.00 88.44 186 LEU A O 1
ATOM 1429 N N . THR A 1 187 ? -24.537 4.391 17.969 1.00 90.19 187 THR A N 1
ATOM 1430 C CA . THR A 1 187 ? -25.328 5.162 16.998 1.00 90.19 187 THR A CA 1
ATOM 1431 C C . THR A 1 187 ? -26.482 5.927 17.639 1.00 90.19 187 THR A C 1
ATOM 1433 O O . THR A 1 187 ? -26.884 6.945 17.069 1.00 90.19 187 THR A O 1
ATOM 1436 N N . ASN A 1 188 ? -26.936 5.514 18.826 1.00 93.31 188 ASN A N 1
ATOM 1437 C CA . ASN A 1 188 ? -27.982 6.165 19.608 1.00 93.31 188 ASN A CA 1
ATOM 1438 C C . ASN A 1 188 ? -27.596 7.618 19.966 1.00 93.31 188 ASN A C 1
ATOM 1440 O O . ASN A 1 188 ? -26.515 7.893 20.490 1.00 93.31 188 ASN A O 1
ATOM 1444 N N . SER A 1 189 ? -28.485 8.565 19.658 1.00 93.00 189 SER A N 1
ATOM 1445 C CA . SER A 1 189 ? -28.254 10.002 19.859 1.00 93.00 189 SER A CA 1
ATOM 1446 C C . SER A 1 189 ? -28.189 10.407 21.329 1.00 93.00 189 SER A C 1
ATOM 1448 O O . SER A 1 189 ? -27.410 11.286 21.681 1.00 93.00 189 SER A O 1
ATOM 1450 N N . GLU A 1 190 ? -28.974 9.761 22.187 1.00 91.50 190 GLU A N 1
ATOM 1451 C CA . GLU A 1 190 ? -29.000 10.031 23.626 1.00 91.50 190 GLU A CA 1
ATOM 1452 C C . GLU A 1 190 ? -27.681 9.585 24.257 1.00 91.50 190 GLU A C 1
ATOM 1454 O O . GLU A 1 190 ? -27.068 10.348 24.997 1.00 91.50 190 GLU A O 1
ATOM 1459 N N . PHE A 1 191 ? -27.175 8.407 23.883 1.00 91.81 191 PHE A N 1
ATOM 1460 C CA . PHE A 1 191 ? -25.868 7.937 24.330 1.00 91.81 191 PHE A CA 1
ATOM 1461 C C . PHE A 1 191 ? -24.739 8.857 23.858 1.00 91.81 191 PHE A C 1
ATOM 1463 O O . PHE A 1 191 ? -23.872 9.209 24.653 1.00 91.81 191 PHE A O 1
ATOM 1470 N N . LYS A 1 192 ? -24.760 9.298 22.592 1.00 92.19 192 LYS A N 1
ATOM 1471 C CA . LYS A 1 192 ? -23.784 10.278 22.083 1.00 92.19 192 LYS A CA 1
ATOM 1472 C C . LYS A 1 192 ? -23.795 11.567 22.898 1.00 92.19 192 LYS A C 1
ATOM 1474 O O . LYS A 1 192 ? -22.724 12.034 23.273 1.00 92.19 192 LYS A O 1
ATOM 1479 N N . SER A 1 193 ? -24.984 12.070 23.241 1.00 91.81 193 SER A N 1
ATOM 1480 C CA . SER A 1 193 ? -25.127 13.320 23.997 1.00 91.81 193 SER A CA 1
ATOM 1481 C C . SER A 1 193 ? -24.481 13.286 25.386 1.00 91.81 193 SER A C 1
ATOM 1483 O O . SER A 1 193 ? -24.110 14.326 25.929 1.00 91.81 193 SER A O 1
ATOM 1485 N N . LEU A 1 194 ? -24.246 12.089 25.942 1.00 93.12 194 LEU A N 1
ATOM 1486 C CA . LEU A 1 194 ? -23.501 11.915 27.192 1.00 93.12 194 LEU A CA 1
ATOM 1487 C C . LEU A 1 194 ? -22.029 12.361 27.086 1.00 93.12 194 LEU A C 1
ATOM 1489 O O . LEU A 1 194 ? -21.377 12.552 28.112 1.00 93.12 194 LEU A O 1
ATOM 1493 N N . PHE A 1 195 ? -21.507 12.541 25.869 1.00 93.38 195 PHE A N 1
ATOM 1494 C CA . PHE A 1 195 ? -20.114 12.897 25.591 1.00 93.38 195 PHE A CA 1
ATOM 1495 C C . PHE A 1 195 ? -19.959 14.230 24.838 1.00 93.38 195 PHE A C 1
ATOM 1497 O O . PHE A 1 195 ? -18.858 14.542 24.389 1.00 93.38 195 PHE A O 1
ATOM 1504 N N . ASP A 1 196 ? -21.020 15.039 24.732 1.00 93.62 196 ASP A N 1
ATOM 1505 C CA . ASP A 1 196 ? -20.981 16.337 24.033 1.00 93.62 196 ASP A CA 1
ATOM 1506 C C . ASP A 1 196 ? -20.165 17.407 24.785 1.00 93.62 196 ASP A C 1
ATOM 1508 O O . ASP A 1 196 ? -19.805 18.442 24.222 1.00 93.62 196 ASP A O 1
ATOM 1512 N N . SER A 1 197 ? -19.845 17.168 26.062 1.00 94.25 197 SER A N 1
ATOM 1513 C CA . SER A 1 197 ? -18.979 18.030 26.864 1.00 94.25 197 SER A CA 1
ATOM 1514 C C . SER A 1 197 ? -18.004 17.218 27.714 1.00 94.25 197 SER A C 1
ATOM 1516 O O . SER A 1 197 ? -18.244 16.052 28.039 1.00 94.25 197 SER A O 1
ATOM 1518 N N . LYS A 1 198 ? -16.903 17.861 28.116 1.00 93.94 198 LYS A N 1
ATOM 1519 C CA . LYS A 1 198 ? -15.924 17.264 29.028 1.00 93.94 198 LYS A CA 1
ATOM 1520 C C . LYS A 1 198 ? -16.555 16.880 30.369 1.00 93.94 198 LYS A C 1
ATOM 1522 O O . LYS A 1 198 ? -16.337 15.763 30.827 1.00 93.94 198 LYS A O 1
ATOM 1527 N N . ASP A 1 199 ? -17.353 17.768 30.956 1.00 93.81 199 ASP A N 1
ATOM 1528 C CA . ASP A 1 199 ? -17.970 17.550 32.269 1.00 93.81 199 ASP A CA 1
ATOM 1529 C C . ASP A 1 199 ? -18.954 16.371 32.227 1.00 93.81 199 ASP A C 1
ATOM 1531 O O . ASP A 1 199 ? -18.942 15.509 33.107 1.00 93.81 199 ASP A O 1
ATOM 1535 N N . SER A 1 200 ? -19.753 16.275 31.158 1.00 90.94 200 SER A N 1
ATOM 1536 C CA . SER A 1 200 ? -20.647 15.134 30.924 1.00 90.94 200 SER A CA 1
ATOM 1537 C C . SER A 1 200 ? -19.856 13.829 30.783 1.00 90.94 200 SER A C 1
ATOM 1539 O O . SER A 1 200 ? -20.170 12.846 31.454 1.00 90.94 200 SER A O 1
ATOM 1541 N N . ALA A 1 201 ? -18.774 13.827 29.998 1.00 92.25 201 ALA A N 1
ATOM 1542 C CA . ALA A 1 201 ? -17.918 12.654 29.834 1.00 92.25 201 ALA A CA 1
ATOM 1543 C C . ALA A 1 201 ? -17.226 12.233 31.148 1.00 92.25 201 ALA A C 1
ATOM 1545 O O . ALA A 1 201 ? -17.076 11.039 31.422 1.00 92.25 201 ALA A O 1
ATOM 1546 N N . GLU A 1 202 ? -16.823 13.189 31.990 1.00 92.50 202 GLU A N 1
ATOM 1547 C CA . GLU A 1 202 ? -16.252 12.920 33.313 1.00 92.50 202 GLU A CA 1
ATOM 1548 C C . GLU A 1 202 ? -17.288 12.340 34.283 1.00 92.50 202 GLU A C 1
ATOM 1550 O O . GLU A 1 202 ? -16.982 11.376 34.990 1.00 92.50 202 GLU A O 1
ATOM 1555 N N . ALA A 1 203 ? -18.526 12.844 34.269 1.00 90.94 203 ALA A N 1
ATOM 1556 C CA . ALA A 1 203 ? -19.625 12.274 35.046 1.00 90.94 203 ALA A CA 1
ATOM 1557 C C . ALA A 1 203 ? -19.920 10.827 34.620 1.00 90.94 203 ALA A C 1
ATOM 1559 O O . ALA A 1 203 ? -20.029 9.931 35.457 1.00 90.94 203 ALA A O 1
ATOM 1560 N N . VAL A 1 204 ? -19.962 10.574 33.311 1.00 91.81 204 VAL A N 1
ATOM 1561 C CA . VAL A 1 204 ? -20.133 9.232 32.744 1.00 91.81 204 VAL A CA 1
ATOM 1562 C C . VAL A 1 204 ? -19.003 8.301 33.185 1.00 91.81 204 VAL A C 1
ATOM 1564 O O . VAL A 1 204 ? -19.259 7.188 33.648 1.00 91.81 204 VAL A O 1
ATOM 1567 N N . LYS A 1 205 ? -17.748 8.763 33.125 1.00 92.31 205 LYS A N 1
ATOM 1568 C CA . LYS A 1 205 ? -16.591 8.016 33.637 1.00 92.31 205 LYS A CA 1
ATOM 1569 C C . LYS A 1 205 ? -16.752 7.686 35.124 1.00 92.31 205 LYS A C 1
ATOM 1571 O O . LYS A 1 205 ? -16.495 6.547 35.517 1.00 92.31 205 LYS A O 1
ATOM 1576 N N . ALA A 1 206 ? -17.175 8.645 35.947 1.00 90.69 206 ALA A N 1
ATOM 1577 C CA . ALA A 1 206 ? -17.381 8.435 37.379 1.00 90.69 206 ALA A CA 1
ATOM 1578 C C . ALA A 1 206 ? -18.459 7.373 37.645 1.00 90.69 206 ALA A C 1
ATOM 1580 O O . ALA A 1 206 ? -18.238 6.475 38.452 1.00 90.69 206 ALA A O 1
ATOM 1581 N N . ILE A 1 207 ? -19.575 7.412 36.911 1.00 86.94 207 ILE A N 1
ATOM 1582 C CA . ILE A 1 207 ? -20.662 6.429 37.023 1.00 86.94 207 ILE A CA 1
ATOM 1583 C C . ILE A 1 207 ? -20.167 5.030 36.643 1.00 86.94 207 ILE A C 1
ATOM 1585 O O . ILE A 1 207 ? -20.299 4.097 37.435 1.00 86.94 207 ILE A O 1
ATOM 1589 N N . PHE A 1 208 ? -19.534 4.882 35.475 1.00 84.94 208 PHE A N 1
ATOM 1590 C CA . PHE A 1 208 ? -19.062 3.581 34.987 1.00 84.94 208 PHE A CA 1
ATOM 1591 C C . PHE A 1 208 ? -17.929 2.976 35.824 1.00 84.94 208 PHE A C 1
ATOM 1593 O O . PHE A 1 208 ? -17.709 1.766 35.772 1.00 84.94 208 PHE A O 1
ATOM 1600 N N . THR A 1 209 ? -17.210 3.794 36.596 1.00 87.62 209 THR A N 1
ATOM 1601 C CA . THR A 1 209 ? -16.141 3.331 37.498 1.00 87.62 209 THR A CA 1
ATOM 1602 C C . THR A 1 209 ? -16.594 3.179 38.949 1.00 87.62 209 THR A C 1
ATOM 1604 O O . THR A 1 209 ? -15.835 2.671 39.773 1.00 87.62 209 THR A O 1
ATOM 1607 N N . HIS A 1 210 ? -17.832 3.558 39.276 1.00 88.81 210 HIS A N 1
ATOM 1608 C CA . HIS A 1 210 ? -18.363 3.445 40.626 1.00 88.81 210 HIS A CA 1
ATOM 1609 C C . HIS A 1 210 ? -18.670 1.981 40.989 1.00 88.81 210 HIS A C 1
ATOM 1611 O O . HIS A 1 210 ? -19.378 1.281 40.264 1.00 88.81 210 HIS A O 1
ATOM 1617 N N . ASN A 1 211 ? -18.216 1.523 42.162 1.00 82.50 211 ASN A N 1
ATOM 1618 C CA . ASN A 1 211 ? -18.364 0.124 42.599 1.00 82.50 211 ASN A CA 1
ATOM 1619 C C . ASN A 1 211 ? -19.820 -0.369 42.579 1.00 82.50 211 ASN A C 1
ATOM 1621 O O . ASN A 1 211 ? -20.093 -1.438 42.043 1.00 82.50 211 ASN A O 1
ATOM 1625 N N . LYS A 1 212 ? -20.767 0.446 43.065 1.00 79.50 212 LYS A N 1
ATOM 1626 C CA . LYS A 1 212 ? -22.203 0.100 43.034 1.00 79.50 212 LYS A CA 1
ATOM 1627 C C . LYS A 1 212 ? -22.731 -0.153 41.619 1.00 79.50 212 LYS A C 1
ATOM 1629 O O . LYS A 1 212 ? -23.553 -1.039 41.423 1.00 79.50 212 LYS A O 1
ATOM 1634 N N . PHE A 1 213 ? -22.264 0.613 40.630 1.00 80.56 213 PHE A N 1
ATOM 1635 C CA . PHE A 1 213 ? -22.672 0.404 39.242 1.00 80.56 213 PHE A CA 1
ATOM 1636 C C . PHE A 1 213 ? -22.116 -0.921 38.710 1.00 80.56 213 PHE A C 1
ATOM 1638 O O . PHE A 1 213 ? -22.828 -1.670 38.048 1.00 80.56 213 PHE A O 1
ATOM 1645 N N . LYS A 1 214 ? -20.869 -1.258 39.061 1.00 78.56 214 LYS A N 1
ATOM 1646 C CA . LYS A 1 214 ? -20.250 -2.539 38.702 1.00 78.56 214 LYS A CA 1
ATOM 1647 C C . LYS A 1 214 ? -21.004 -3.740 39.291 1.00 78.56 214 LYS A C 1
ATOM 1649 O O . LYS A 1 214 ? -21.298 -4.674 38.550 1.00 78.56 214 LYS A O 1
ATOM 1654 N N . GLU A 1 215 ? -21.343 -3.700 40.579 1.00 79.50 215 GLU A N 1
ATOM 1655 C CA . GLU A 1 215 ? -22.123 -4.750 41.263 1.00 79.50 215 GLU A CA 1
ATOM 1656 C C . GLU A 1 215 ? -23.502 -4.945 40.618 1.00 79.50 215 GLU A C 1
ATOM 1658 O O . GLU A 1 215 ? -23.947 -6.069 40.365 1.00 79.50 215 GLU A O 1
ATOM 1663 N N . LEU A 1 216 ? -24.161 -3.835 40.285 1.00 75.25 216 LEU A N 1
ATOM 1664 C CA . LEU A 1 216 ? -25.444 -3.840 39.598 1.00 75.25 216 LEU A CA 1
ATOM 1665 C C . LEU A 1 216 ? -25.330 -4.458 38.193 1.00 75.25 216 LEU A C 1
ATOM 1667 O O . LEU A 1 216 ? -26.167 -5.272 37.801 1.00 75.25 216 LEU A O 1
ATOM 1671 N N . LEU A 1 217 ? -24.257 -4.151 37.462 1.00 77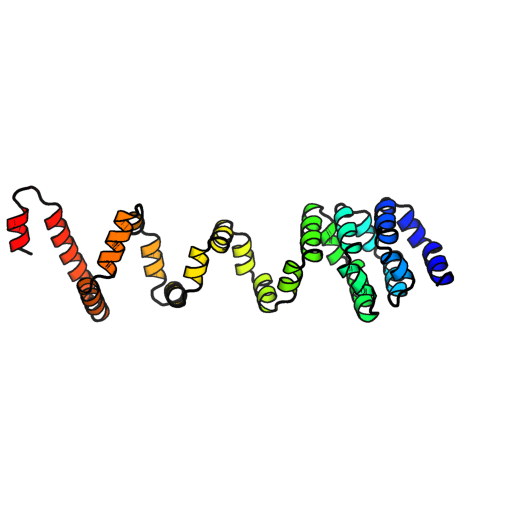.31 217 LEU A N 1
ATOM 1672 C CA . LEU A 1 217 ? -24.000 -4.702 36.131 1.00 77.31 217 LEU A CA 1
ATOM 1673 C C . LEU A 1 217 ? -23.687 -6.211 36.168 1.00 77.31 217 LEU A C 1
ATOM 1675 O O . LEU A 1 217 ? -24.147 -6.953 35.301 1.00 77.31 217 LEU A O 1
ATOM 1679 N N . GLU A 1 218 ? -22.941 -6.685 37.171 1.00 77.50 218 GLU A N 1
ATOM 1680 C CA . GLU A 1 218 ? -22.694 -8.119 37.408 1.00 77.50 218 GLU A CA 1
ATOM 1681 C C . GLU A 1 218 ? -23.985 -8.869 37.765 1.00 77.50 218 GLU A C 1
ATOM 1683 O O . GLU A 1 218 ? -24.233 -9.958 37.244 1.00 77.50 218 GLU A O 1
ATOM 1688 N N . THR A 1 219 ? -24.854 -8.255 38.572 1.00 76.00 219 THR A N 1
ATOM 1689 C CA . THR A 1 219 ? -26.173 -8.811 38.909 1.00 76.00 219 THR A CA 1
ATOM 1690 C C . THR A 1 219 ? -27.056 -8.961 37.667 1.00 76.00 219 THR A C 1
ATOM 1692 O O . THR A 1 219 ? -27.706 -9.992 37.491 1.00 76.00 219 THR A O 1
ATOM 1695 N N . CYS A 1 220 ? -27.049 -7.969 36.771 1.00 73.69 220 CYS A N 1
ATOM 1696 C CA . CYS A 1 220 ? -27.816 -8.016 35.523 1.00 73.69 220 CYS A CA 1
ATOM 1697 C C . CYS A 1 220 ? -27.274 -9.064 34.538 1.00 73.69 220 CYS A C 1
ATOM 1699 O O . CYS A 1 220 ? -28.055 -9.765 33.899 1.00 73.69 220 CYS A O 1
ATOM 1701 N N . LYS A 1 221 ? -25.947 -9.228 34.442 1.00 72.00 221 LYS A N 1
ATOM 1702 C CA . LYS A 1 221 ? -25.318 -10.238 33.565 1.00 72.00 221 LYS A CA 1
ATOM 1703 C C . LYS A 1 221 ? -25.759 -11.666 33.877 1.00 72.00 221 LYS A C 1
ATOM 1705 O O . LYS A 1 221 ? -25.896 -12.471 32.964 1.00 72.00 221 LYS A O 1
ATOM 1710 N N . ASN A 1 222 ? -25.988 -11.970 35.151 1.00 71.44 222 ASN A N 1
ATOM 1711 C CA . ASN A 1 222 ? -26.361 -13.310 35.595 1.00 71.44 222 ASN A CA 1
ATOM 1712 C C . ASN A 1 222 ? -27.881 -13.551 35.578 1.00 71.44 222 ASN A C 1
ATOM 1714 O O . ASN A 1 222 ? -28.317 -14.643 35.941 1.00 71.44 222 ASN A O 1
ATOM 1718 N N . ASN A 1 223 ? -28.696 -12.555 35.195 1.00 67.50 223 ASN A N 1
ATOM 1719 C CA . ASN A 1 223 ? -30.151 -12.664 35.271 1.00 67.50 223 ASN A CA 1
ATOM 1720 C C . ASN A 1 223 ? -30.879 -11.792 34.216 1.00 67.50 223 ASN A C 1
ATOM 1722 O O . ASN A 1 223 ? -31.169 -10.621 34.469 1.00 67.50 223 ASN A O 1
ATOM 1726 N N . PRO A 1 224 ? -31.219 -12.339 33.033 1.00 62.12 224 PRO A N 1
ATOM 1727 C CA . PRO A 1 224 ? -31.744 -11.558 31.905 1.00 62.12 224 PRO A CA 1
ATOM 1728 C C . PRO A 1 224 ? -33.133 -10.927 32.131 1.00 62.12 224 PRO A C 1
ATOM 1730 O O . PRO A 1 224 ? -33.476 -9.968 31.446 1.00 62.12 224 PRO A O 1
ATOM 1733 N N . ASN A 1 225 ? -33.913 -11.385 33.119 1.00 64.38 225 ASN A N 1
ATOM 1734 C CA . ASN A 1 225 ? -35.210 -10.780 33.468 1.00 64.38 225 ASN A CA 1
ATOM 1735 C C . ASN A 1 225 ? -35.078 -9.472 34.277 1.00 64.38 225 ASN A C 1
ATOM 1737 O O . ASN A 1 225 ? -36.064 -8.759 34.462 1.00 64.38 225 ASN A O 1
ATOM 1741 N N . ASN A 1 226 ? -33.872 -9.134 34.747 1.00 63.41 226 ASN A N 1
ATOM 1742 C CA . ASN A 1 226 ? -33.637 -7.961 35.589 1.00 63.41 226 ASN A CA 1
ATOM 1743 C C . ASN A 1 226 ? -33.418 -6.663 34.803 1.00 63.41 226 ASN A C 1
ATOM 1745 O O . ASN A 1 226 ? -33.514 -5.592 35.391 1.00 63.41 226 ASN A O 1
ATOM 1749 N N . THR A 1 227 ? -33.167 -6.709 33.490 1.00 66.00 227 THR A N 1
ATOM 1750 C CA . THR A 1 227 ? -32.987 -5.484 32.688 1.00 66.00 227 THR A CA 1
ATOM 1751 C C . THR A 1 227 ? -34.260 -4.635 32.672 1.00 66.00 227 THR A C 1
ATOM 1753 O O . THR A 1 227 ? -34.184 -3.412 32.739 1.00 66.00 227 THR A O 1
ATOM 1756 N N . GLN A 1 228 ? -35.434 -5.280 32.670 1.00 69.50 228 GLN A N 1
ATOM 1757 C CA . GLN A 1 228 ? -36.723 -4.596 32.792 1.00 69.50 228 GLN A CA 1
ATOM 1758 C C . GLN A 1 228 ? -36.934 -4.022 34.199 1.00 69.50 228 GLN A C 1
ATOM 1760 O O . GLN A 1 228 ? -37.389 -2.893 34.336 1.00 69.50 228 GLN A O 1
ATOM 1765 N N . ALA A 1 229 ? -36.574 -4.771 35.247 1.00 66.69 229 ALA A N 1
ATOM 1766 C CA . ALA A 1 229 ? -36.658 -4.283 36.625 1.00 66.69 229 ALA A CA 1
ATOM 1767 C C . ALA A 1 229 ? -35.726 -3.081 36.855 1.00 66.69 229 ALA A C 1
ATOM 1769 O O . ALA A 1 229 ? -36.104 -2.118 37.517 1.00 66.69 229 ALA A O 1
ATOM 1770 N N . LEU A 1 230 ? -34.538 -3.102 36.247 1.00 73.06 230 LEU A N 1
ATOM 1771 C CA . LEU A 1 230 ? -33.597 -1.991 36.275 1.00 73.06 230 LEU A CA 1
ATOM 1772 C C . LEU A 1 230 ? -34.125 -0.774 35.511 1.00 73.06 230 LEU A C 1
ATOM 1774 O O . LEU A 1 230 ? -33.998 0.341 36.006 1.00 73.06 230 LEU A O 1
ATOM 1778 N N . ALA A 1 231 ? -34.718 -0.975 34.331 1.00 73.94 231 ALA A N 1
ATOM 1779 C CA . ALA A 1 231 ? -35.344 0.106 33.574 1.00 73.94 231 ALA A CA 1
ATOM 1780 C C . ALA A 1 231 ? -36.443 0.790 34.402 1.00 73.94 231 ALA A C 1
ATOM 1782 O O . ALA A 1 231 ? -36.436 2.009 34.533 1.00 73.94 231 ALA A O 1
ATOM 1783 N N . ASN A 1 232 ? -37.298 0.001 35.058 1.00 71.06 232 ASN A N 1
ATOM 1784 C CA . ASN A 1 232 ? -38.352 0.525 35.925 1.00 71.06 232 ASN A CA 1
ATOM 1785 C C . ASN A 1 232 ? -37.777 1.313 37.117 1.00 71.06 232 ASN A C 1
ATOM 1787 O O . ASN A 1 232 ? -38.219 2.426 37.380 1.00 71.06 232 ASN A O 1
ATOM 1791 N N . ALA A 1 233 ? -36.748 0.788 37.793 1.00 71.25 233 ALA A N 1
ATOM 1792 C CA . ALA A 1 233 ? -36.092 1.492 38.899 1.00 71.25 233 ALA A CA 1
ATOM 1793 C C . ALA A 1 233 ? -35.414 2.799 38.444 1.00 71.25 233 ALA A C 1
ATOM 1795 O O . ALA A 1 233 ? -35.390 3.787 39.177 1.00 71.25 233 ALA A O 1
ATOM 1796 N N . LEU A 1 234 ? -34.867 2.832 37.224 1.00 75.12 234 LEU A N 1
ATOM 1797 C CA . LEU A 1 234 ? -34.305 4.047 36.636 1.00 75.12 234 LEU A CA 1
ATOM 1798 C C . LEU A 1 234 ? -35.390 5.067 36.275 1.00 75.12 234 LEU A C 1
ATOM 1800 O O . LEU A 1 234 ? -35.171 6.260 36.476 1.00 75.12 234 LEU A O 1
ATOM 1804 N N . ASP A 1 235 ? -36.548 4.626 35.785 1.00 77.69 235 ASP A N 1
ATOM 1805 C CA . ASP A 1 235 ? -37.693 5.499 35.507 1.00 77.69 235 ASP A CA 1
ATOM 1806 C C . ASP A 1 235 ? -38.278 6.094 36.794 1.00 77.69 235 ASP A C 1
ATOM 1808 O O . ASP A 1 235 ? -38.570 7.292 36.850 1.00 77.69 235 ASP A O 1
ATOM 1812 N N . GLU A 1 236 ? -38.381 5.291 37.853 1.00 74.06 236 GLU A N 1
ATOM 1813 C CA . GLU A 1 236 ? -38.787 5.746 39.184 1.00 74.06 236 GLU A CA 1
ATOM 1814 C C . GLU A 1 236 ? -37.789 6.762 39.752 1.00 74.06 236 GLU A C 1
ATOM 1816 O O . GLU A 1 236 ? -38.190 7.840 40.199 1.00 74.06 236 GLU A O 1
ATOM 1821 N N . LEU A 1 237 ? -36.484 6.483 39.641 1.00 72.94 237 LEU A N 1
ATOM 1822 C CA . LEU A 1 237 ? -35.433 7.419 40.032 1.00 72.94 237 LEU A CA 1
ATOM 1823 C C . LEU A 1 237 ? -35.511 8.712 39.211 1.00 72.94 237 LEU A C 1
ATOM 1825 O O . LEU A 1 237 ? -35.420 9.801 39.769 1.00 72.94 237 LEU A O 1
ATOM 1829 N N . LYS A 1 238 ? -35.726 8.623 37.895 1.00 73.69 238 LYS A N 1
ATOM 1830 C CA . LYS A 1 238 ? -35.875 9.785 37.009 1.00 73.69 238 LYS A CA 1
ATOM 1831 C C . LYS A 1 238 ? -37.070 10.645 37.417 1.00 73.69 238 LYS A C 1
ATOM 1833 O O . LYS A 1 238 ? -36.929 11.859 37.535 1.00 73.69 238 LYS A O 1
ATOM 1838 N N . ALA A 1 239 ? -38.217 10.028 37.696 1.00 74.44 239 ALA A N 1
ATOM 1839 C CA . ALA A 1 239 ? -39.404 10.725 38.186 1.00 74.44 239 ALA A CA 1
ATOM 1840 C C . ALA A 1 239 ? -39.155 11.436 39.525 1.00 74.44 239 ALA A C 1
ATOM 1842 O O . ALA A 1 239 ? -39.765 12.473 39.800 1.00 74.44 239 ALA A O 1
ATOM 1843 N N . LEU A 1 240 ? -38.258 10.883 40.339 1.00 71.56 240 LEU A N 1
ATOM 1844 C CA . LEU A 1 240 ? -37.804 11.428 41.610 1.00 71.56 240 LEU A CA 1
ATOM 1845 C C . LEU A 1 240 ? -36.986 12.713 41.438 1.00 71.56 240 LEU A C 1
ATOM 1847 O O . LEU A 1 240 ? -37.289 13.710 42.084 1.00 71.56 240 LEU A O 1
ATOM 1851 N N . ILE A 1 241 ? -35.996 12.718 40.541 1.00 67.88 241 ILE A N 1
ATOM 1852 C CA . ILE A 1 241 ? -35.129 13.887 40.281 1.00 67.88 241 ILE A CA 1
ATOM 1853 C C . ILE A 1 241 ? -35.787 14.973 39.421 1.00 67.88 241 ILE A C 1
ATOM 1855 O O . ILE A 1 241 ? -35.315 16.107 39.419 1.00 67.88 241 ILE A O 1
ATOM 1859 N N . THR A 1 242 ? -36.862 14.663 38.689 1.00 75.31 242 THR A N 1
ATOM 1860 C CA . THR A 1 242 ? -37.579 15.651 37.860 1.00 75.31 242 THR A CA 1
ATOM 1861 C C . THR A 1 242 ? -38.882 16.157 38.485 1.00 75.31 242 THR A C 1
ATOM 1863 O O . THR A 1 242 ? -39.635 16.863 37.813 1.00 75.31 242 THR A O 1
ATOM 1866 N N . CYS A 1 243 ? -39.213 15.778 39.725 1.00 69.44 243 CYS A N 1
ATOM 1867 C CA . CYS A 1 243 ? -40.457 16.227 40.357 1.00 69.44 243 CYS A CA 1
ATOM 1868 C C . CYS A 1 243 ? -40.385 17.687 40.847 1.00 69.44 243 CYS A C 1
ATOM 1870 O O . CYS A 1 243 ? -39.314 18.270 40.971 1.00 69.44 243 CYS A O 1
ATOM 1872 N N . GLY A 1 244 ? -41.537 18.326 41.074 1.00 67.44 244 GLY A N 1
ATOM 1873 C CA . GLY A 1 244 ? -41.596 19.716 41.545 1.00 67.44 244 GLY A CA 1
ATOM 1874 C C . GLY A 1 244 ? -41.097 19.882 42.988 1.00 67.44 244 GLY A C 1
ATOM 1875 O O . GLY A 1 244 ? -41.016 18.922 43.761 1.00 67.44 244 GLY A O 1
ATOM 1876 N N . SER A 1 245 ? -40.772 21.115 43.389 1.00 60.19 245 SER A N 1
ATOM 1877 C CA . SER A 1 245 ? -40.391 21.417 44.777 1.00 60.19 245 SER A CA 1
ATOM 1878 C C . SER A 1 245 ? -41.535 21.061 45.736 1.00 60.19 245 SER A C 1
ATOM 1880 O O . SER A 1 245 ? -42.616 21.636 45.633 1.00 60.19 245 SER A O 1
ATOM 1882 N N . GLY A 1 246 ? -41.287 20.122 46.654 1.00 67.06 246 GLY A N 1
ATOM 1883 C CA . GLY A 1 246 ? -42.271 19.587 47.606 1.00 67.06 246 GLY A CA 1
ATOM 1884 C C . GLY A 1 246 ? -42.525 18.082 47.457 1.00 67.06 246 GLY A C 1
ATOM 1885 O O . GLY A 1 246 ? -42.668 17.401 48.466 1.00 67.06 246 GLY A O 1
ATOM 1886 N N . ASP A 1 247 ? -42.461 17.540 46.236 1.00 66.44 247 ASP A N 1
ATOM 1887 C CA . ASP A 1 247 ? -42.750 16.116 45.969 1.00 66.44 247 ASP A CA 1
ATOM 1888 C C . ASP A 1 247 ? -41.558 15.183 46.218 1.00 66.44 247 ASP A C 1
ATOM 1890 O O . ASP A 1 247 ? -41.733 13.975 46.384 1.00 66.44 247 ASP A O 1
ATOM 1894 N N . HIS A 1 248 ? -40.341 15.728 46.253 1.00 70.12 248 HIS A N 1
ATOM 1895 C CA . HIS A 1 248 ? -39.115 14.937 46.335 1.00 70.12 248 HIS A CA 1
ATOM 1896 C C . HIS A 1 248 ? -39.065 14.076 47.597 1.00 70.12 248 HIS A C 1
ATOM 1898 O O . HIS A 1 248 ? -38.778 12.892 47.505 1.00 70.12 248 HIS A O 1
ATOM 1904 N N . ALA A 1 249 ? -39.379 14.636 48.770 1.00 65.81 249 ALA A N 1
ATOM 1905 C CA . ALA A 1 249 ? -39.309 13.902 50.035 1.00 65.81 249 ALA A CA 1
ATOM 1906 C C . ALA A 1 249 ? -40.316 12.740 50.090 1.00 65.81 249 ALA A C 1
ATOM 1908 O O . ALA A 1 249 ? -39.979 11.648 50.542 1.00 65.81 249 ALA A O 1
ATOM 1909 N N . THR A 1 250 ? -41.533 12.961 49.586 1.00 70.25 250 THR A N 1
ATOM 1910 C CA . THR A 1 250 ? -42.592 11.945 49.536 1.00 70.25 250 THR A CA 1
ATOM 1911 C C . THR A 1 250 ? -42.263 10.845 48.536 1.00 70.25 250 THR A C 1
ATOM 1913 O O . THR A 1 250 ? -42.404 9.667 48.849 1.00 70.25 250 THR A O 1
ATOM 1916 N N . LYS A 1 251 ? -41.771 11.210 47.348 1.00 67.38 251 LYS A N 1
ATOM 1917 C CA . LYS A 1 251 ? -41.349 10.230 46.343 1.00 67.38 251 LYS A CA 1
ATOM 1918 C C . LYS A 1 251 ? -40.092 9.471 46.766 1.00 67.38 251 LYS A C 1
ATOM 1920 O O . LYS A 1 251 ? -39.964 8.307 46.420 1.00 67.38 251 LYS A O 1
ATOM 1925 N N . LEU A 1 252 ? -39.210 10.085 47.560 1.00 65.75 252 LEU A N 1
ATOM 1926 C CA . LEU A 1 252 ? -37.985 9.445 48.056 1.00 65.75 252 LEU A CA 1
ATOM 1927 C C . LEU A 1 252 ? -38.285 8.428 49.156 1.00 65.75 252 LEU A C 1
ATOM 1929 O O . LEU A 1 252 ? -37.553 7.466 49.301 1.00 65.75 252 LEU A O 1
ATOM 1933 N N . GLN A 1 253 ? -39.352 8.628 49.932 1.00 69.38 253 GLN A N 1
ATOM 1934 C CA . GLN A 1 253 ? -39.828 7.627 50.892 1.00 69.38 253 GLN A CA 1
ATOM 1935 C C . GLN A 1 253 ? -40.523 6.433 50.230 1.00 69.38 253 GLN A C 1
ATOM 1937 O O . GLN A 1 253 ? -40.629 5.382 50.855 1.00 69.38 253 GLN A O 1
ATOM 1942 N N . ALA A 1 254 ? -41.047 6.612 49.016 1.00 65.56 254 ALA A N 1
ATOM 1943 C CA . ALA A 1 254 ? -41.747 5.568 48.274 1.00 65.56 254 ALA A CA 1
ATOM 1944 C C . ALA A 1 254 ? -40.814 4.696 47.414 1.00 65.56 254 ALA A C 1
ATOM 1946 O O . ALA A 1 254 ? -41.234 3.621 46.992 1.00 65.56 254 ALA A O 1
ATOM 1947 N N . PHE A 1 255 ? -39.596 5.176 47.156 1.00 65.88 255 PHE A N 1
ATOM 1948 C CA . PHE A 1 255 ? -38.537 4.521 46.389 1.00 65.88 255 PHE A CA 1
ATOM 1949 C C . PHE A 1 255 ? -37.580 3.761 47.312 1.00 65.88 255 PHE A C 1
ATOM 1951 O O . PHE A 1 255 ? -37.236 2.603 46.990 1.00 65.88 255 PHE A O 1
#

Organism: Neorickettsia risticii (NCBI:txid950)

Secondary structure (DSSP, 8-state):
-HHHHHHHHH-HHHHHHTTSTTHHHHHHHHT-TT-HHHHHHTSTTHHHHHHHHT-SSSHHHHHHHSTTHHHHHHHHHSHHHHHTTSSHHHHHHHHHHHT-HHHHHTTSSHHHHHHHHHHHH-HHHHHHHH-HHHHHHHH-HHHHHHHH-HHHHHHTT-HHHHHHHH-HHHHHHHHSTTHHHHHHHHH-HHHHHTTSSHHHHHHHHHHHH-HHHHHHHHHHHT-TTHHHHHHHHHHHHHHHHTSPTTHHHHHHHH-

pLDDT: mean 82.23, std 10.42, range [49.5, 96.56]